Protein AF-A0A8J2B6Z0-F1 (afdb_monomer)

Structure (mmCIF, N/CA/C/O backbone):
data_AF-A0A8J2B6Z0-F1
#
_entry.id   AF-A0A8J2B6Z0-F1
#
loop_
_atom_site.group_PDB
_atom_site.id
_atom_site.type_symbol
_atom_site.label_atom_id
_atom_site.label_alt_id
_atom_site.label_comp_id
_atom_site.label_asym_id
_atom_site.label_entity_id
_atom_site.label_seq_id
_atom_site.pdbx_PDB_ins_code
_atom_site.Cartn_x
_atom_site.Cartn_y
_atom_site.Cartn_z
_atom_site.occupancy
_atom_site.B_iso_or_equiv
_atom_site.auth_seq_id
_atom_site.auth_comp_id
_atom_site.auth_asym_id
_atom_site.auth_atom_id
_atom_site.pdbx_PDB_model_num
ATOM 1 N N . VAL A 1 1 ? -8.835 17.908 -3.306 1.00 60.53 1 VAL A N 1
ATOM 2 C CA . VAL A 1 1 ? -8.209 17.383 -2.071 1.00 60.53 1 VAL A CA 1
ATOM 3 C C . VAL A 1 1 ? -7.799 15.951 -2.351 1.00 60.53 1 VAL A C 1
ATOM 5 O O . VAL A 1 1 ? -8.617 15.237 -2.924 1.00 60.53 1 VAL A O 1
ATOM 8 N N . LYS A 1 2 ? -6.555 15.553 -2.069 1.00 82.19 2 LYS A N 1
ATOM 9 C CA . LYS A 1 2 ? -6.137 14.154 -2.249 1.00 82.19 2 LYS A CA 1
ATOM 10 C C . LYS A 1 2 ? -6.697 13.314 -1.097 1.00 82.19 2 LYS A C 1
ATOM 12 O O . LYS A 1 2 ? -6.873 13.833 0.001 1.00 82.19 2 LYS A O 1
ATOM 17 N N . THR A 1 3 ? -6.973 12.029 -1.311 1.00 84.88 3 THR A N 1
ATOM 18 C CA . THR A 1 3 ? -7.552 11.168 -0.260 1.00 84.88 3 THR A CA 1
ATOM 19 C C . THR A 1 3 ? -6.655 11.071 0.978 1.00 84.88 3 THR A C 1
ATOM 21 O O . THR A 1 3 ? -7.146 11.130 2.102 1.00 84.88 3 THR A O 1
ATOM 24 N N . THR A 1 4 ? -5.334 11.050 0.788 1.00 85.75 4 THR A N 1
ATOM 25 C CA . THR A 1 4 ? -4.348 11.106 1.878 1.00 85.75 4 THR A CA 1
ATOM 26 C C . THR A 1 4 ? -4.502 12.358 2.747 1.00 85.75 4 THR A C 1
ATOM 28 O O . THR A 1 4 ? -4.360 12.271 3.962 1.00 85.75 4 THR A O 1
ATOM 31 N N . ASP A 1 5 ? -4.862 13.510 2.169 1.00 91.12 5 ASP A N 1
ATOM 32 C CA . ASP A 1 5 ? -5.064 14.747 2.937 1.00 91.12 5 ASP A CA 1
ATOM 33 C C . ASP A 1 5 ? -6.274 14.628 3.879 1.00 91.12 5 ASP A C 1
ATOM 35 O O . ASP A 1 5 ? -6.237 15.116 5.011 1.00 91.12 5 ASP A O 1
ATOM 39 N N . LEU A 1 6 ? -7.345 13.958 3.428 1.00 92.12 6 LEU A N 1
ATOM 40 C CA . LEU A 1 6 ? -8.530 13.693 4.250 1.00 92.12 6 LEU A CA 1
ATOM 41 C C . LEU A 1 6 ? -8.209 12.738 5.400 1.00 92.12 6 LEU A C 1
ATOM 43 O O . LEU A 1 6 ? -8.604 12.993 6.535 1.00 92.12 6 LEU A O 1
ATOM 47 N N . LEU A 1 7 ? -7.440 11.684 5.127 1.00 92.12 7 LEU A N 1
ATOM 48 C CA . LEU A 1 7 ? -6.964 10.752 6.148 1.00 92.12 7 LEU A CA 1
ATOM 49 C C . LEU A 1 7 ? -6.094 11.473 7.189 1.00 92.12 7 LEU A C 1
ATOM 51 O O . LEU A 1 7 ? -6.343 11.369 8.387 1.00 92.12 7 LEU A O 1
ATOM 55 N N . ILE A 1 8 ? -5.145 12.311 6.761 1.00 92.50 8 ILE A N 1
ATOM 56 C CA . ILE A 1 8 ? -4.325 13.122 7.677 1.00 92.50 8 ILE A CA 1
ATOM 57 C C . ILE A 1 8 ? -5.198 14.062 8.522 1.00 92.50 8 ILE A C 1
ATOM 59 O O . ILE A 1 8 ? -4.935 14.260 9.711 1.00 92.50 8 ILE A O 1
ATOM 63 N N . ARG A 1 9 ? -6.254 14.646 7.944 1.00 92.06 9 ARG A N 1
ATOM 64 C CA . ARG A 1 9 ? -7.216 15.458 8.699 1.00 92.06 9 ARG A CA 1
ATOM 65 C C . ARG A 1 9 ? -7.954 14.622 9.750 1.00 92.06 9 ARG A C 1
ATOM 67 O O . ARG A 1 9 ? -8.106 15.096 10.874 1.00 92.06 9 ARG A O 1
ATOM 74 N N . LEU A 1 10 ? -8.339 13.387 9.426 1.00 90.75 10 LEU A N 1
ATOM 75 C CA . LEU A 1 10 ? -8.987 12.465 10.363 1.00 90.75 10 LEU A CA 1
ATOM 76 C C . LEU A 1 10 ? -8.067 12.110 11.538 1.00 90.75 10 LEU A C 1
ATOM 78 O O . LEU A 1 10 ? -8.517 12.124 12.686 1.00 90.75 10 LEU A O 1
ATOM 82 N N . HIS A 1 11 ? -6.780 11.871 11.268 1.00 92.31 11 HIS A N 1
ATOM 83 C CA . HIS A 1 11 ? -5.761 11.667 12.302 1.00 92.31 11 HIS A CA 1
ATOM 84 C C . HIS A 1 11 ? -5.655 12.875 13.239 1.00 92.31 11 HIS A C 1
ATOM 86 O O . HIS A 1 11 ? -5.711 12.724 14.458 1.00 92.31 11 HIS A O 1
ATOM 92 N N . LYS A 1 12 ? -5.568 14.092 12.685 1.00 91.62 12 LYS A N 1
ATOM 93 C CA . LYS A 1 12 ? -5.514 15.331 13.481 1.00 91.62 12 LYS A CA 1
ATOM 94 C C . LYS A 1 12 ? -6.739 15.495 14.380 1.00 91.62 12 LYS A C 1
ATOM 96 O O . LYS A 1 12 ? -6.593 15.902 15.522 1.00 91.62 12 LYS A O 1
ATOM 101 N N . MET A 1 13 ? -7.929 15.146 13.892 1.00 89.12 13 MET A N 1
ATOM 102 C CA . MET A 1 13 ? -9.163 15.170 14.690 1.00 89.12 13 MET A CA 1
ATOM 103 C C . MET A 1 13 ? -9.195 14.099 15.791 1.00 89.12 13 MET A C 1
ATOM 105 O O . MET A 1 13 ? -9.925 14.244 16.768 1.00 89.12 13 MET A O 1
ATOM 109 N N . HIS A 1 14 ? -8.468 12.991 15.631 1.00 84.81 14 HIS A N 1
ATOM 110 C CA . HIS A 1 14 ? -8.347 11.958 16.664 1.00 84.81 14 HIS A CA 1
ATOM 111 C C . HIS A 1 14 ? -7.315 12.310 17.730 1.00 84.81 14 HIS A C 1
ATOM 113 O O . HIS A 1 14 ? -7.486 11.920 18.881 1.00 84.81 14 HIS A O 1
ATOM 119 N N . THR A 1 15 ? -6.277 13.059 17.361 1.00 84.81 15 THR A N 1
ATOM 120 C CA . THR A 1 15 ? -5.230 13.500 18.287 1.00 84.81 15 THR A CA 1
ATOM 121 C C . THR A 1 15 ? -5.541 14.839 18.959 1.00 84.81 15 THR A C 1
ATOM 123 O O . THR A 1 15 ? -4.983 15.118 20.018 1.00 84.81 15 THR A O 1
ATOM 126 N N . SER A 1 16 ? -6.457 15.650 18.412 1.00 80.50 16 SER A N 1
ATOM 127 C CA . SER A 1 16 ? -6.968 16.864 19.058 1.00 80.50 16 SER A CA 1
ATOM 128 C C . SER A 1 16 ? -8.297 16.619 19.786 1.00 80.50 16 SER A C 1
ATOM 130 O O . SER A 1 16 ? -9.188 15.928 19.293 1.00 80.50 16 SER A O 1
ATOM 132 N N . ALA A 1 17 ? -8.460 17.215 20.970 1.00 68.06 17 ALA A N 1
ATOM 133 C CA . ALA A 1 17 ? -9.670 17.082 21.792 1.00 68.06 17 ALA A CA 1
ATOM 134 C C . ALA A 1 17 ? -10.865 17.928 21.295 1.00 68.06 17 ALA A C 1
ATOM 136 O O . ALA A 1 17 ? -11.926 17.916 21.912 1.00 68.06 17 ALA A O 1
ATOM 137 N N . GLU A 1 18 ? -10.698 18.683 20.207 1.00 68.19 18 GLU A N 1
ATOM 138 C CA . GLU A 1 18 ? -11.628 19.746 19.795 1.00 68.19 18 GLU A CA 1
ATOM 139 C C . GLU A 1 18 ? -12.648 19.311 18.731 1.00 68.19 18 GLU A C 1
ATOM 141 O O . GLU A 1 18 ? -13.663 19.979 18.544 1.00 68.19 18 GLU A O 1
ATOM 146 N N . ALA A 1 19 ? -12.406 18.206 18.019 1.00 76.81 19 ALA A N 1
ATOM 147 C CA . ALA A 1 19 ? -13.284 17.769 16.936 1.00 76.81 19 ALA A CA 1
ATOM 148 C C . ALA A 1 19 ? -14.482 16.968 17.463 1.00 76.81 19 ALA A C 1
ATOM 150 O O . ALA A 1 19 ? -14.308 15.953 18.147 1.00 76.81 19 ALA A O 1
ATOM 151 N N . SER A 1 20 ? -15.698 17.383 17.093 1.00 82.62 20 SER A N 1
ATOM 152 C CA . SER A 1 20 ? -16.912 16.663 17.476 1.00 82.62 20 SER A CA 1
ATOM 153 C C . SER A 1 20 ? -16.983 15.289 16.794 1.00 82.62 20 SER A C 1
ATOM 155 O O . SER A 1 20 ? -16.442 15.088 15.704 1.00 82.62 20 SER A O 1
ATOM 157 N N . THR A 1 21 ? -17.686 14.331 17.407 1.00 84.69 21 THR A N 1
ATOM 158 C CA . THR A 1 21 ? -17.939 13.008 16.802 1.00 84.69 21 THR A CA 1
ATOM 159 C C . THR A 1 21 ? -18.569 13.133 15.412 1.00 84.69 21 THR A C 1
ATOM 161 O O . THR A 1 21 ? -18.155 12.449 14.482 1.00 84.69 21 THR A O 1
ATOM 164 N N . LYS A 1 22 ? -19.490 14.088 15.244 1.00 86.69 22 LYS A N 1
ATOM 165 C CA . LYS A 1 22 ? -20.182 14.347 13.979 1.00 86.69 22 LYS A CA 1
ATOM 166 C C . LYS A 1 22 ? -19.236 14.806 12.863 1.00 86.69 22 LYS A C 1
ATOM 168 O O . LYS A 1 22 ? -19.409 14.416 11.709 1.00 86.69 22 LYS A O 1
ATOM 173 N N . ASP A 1 23 ? -18.219 15.606 13.189 1.00 88.81 23 ASP A N 1
ATOM 174 C CA . ASP A 1 23 ? -17.226 16.053 12.202 1.00 88.81 23 ASP A CA 1
ATOM 175 C C . ASP A 1 23 ? -16.369 14.883 11.707 1.00 88.81 23 ASP A C 1
ATOM 177 O O . ASP A 1 23 ? -1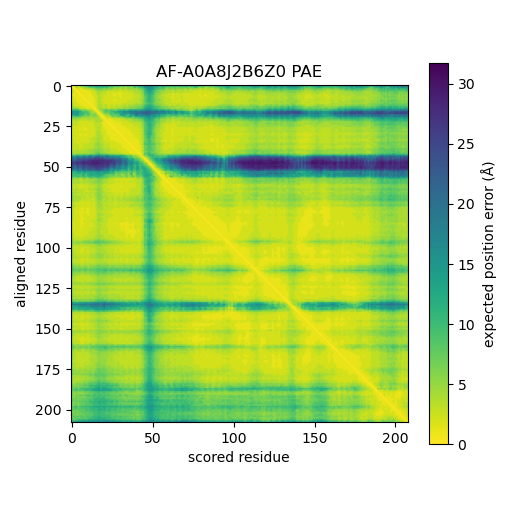6.045 14.801 10.521 1.00 88.81 23 ASP A O 1
ATOM 181 N N . LYS A 1 24 ? -16.037 13.949 12.608 1.00 87.62 24 LYS A N 1
ATOM 182 C CA . LYS A 1 24 ? -15.288 12.729 12.276 1.00 87.62 24 LYS A CA 1
ATOM 183 C C . LYS A 1 24 ? -16.104 11.818 11.365 1.00 87.62 24 LYS A C 1
ATOM 185 O O . LYS A 1 24 ? -15.587 11.383 10.342 1.00 87.62 24 LYS A O 1
ATOM 190 N N . GLU A 1 25 ? -17.373 11.587 11.696 1.00 89.25 25 GLU A N 1
ATOM 191 C CA . GLU A 1 25 ? -18.299 10.798 10.872 1.00 89.25 25 GLU A CA 1
ATOM 192 C C . GLU A 1 25 ? -18.457 11.398 9.470 1.00 89.25 25 GLU A C 1
ATOM 194 O O . GLU A 1 25 ? -18.326 10.686 8.477 1.00 89.25 25 GLU A O 1
ATOM 199 N N . THR A 1 26 ? -18.631 12.720 9.381 1.00 91.38 26 THR A N 1
ATOM 200 C CA . THR A 1 26 ? -18.739 13.436 8.098 1.00 91.38 26 THR A CA 1
ATOM 201 C C . THR A 1 26 ? -17.478 13.253 7.247 1.00 91.38 26 THR A C 1
ATOM 203 O O . THR A 1 26 ? -17.554 13.051 6.036 1.00 91.38 26 THR A O 1
ATOM 206 N N . LEU A 1 27 ? -16.297 13.300 7.869 1.00 91.50 27 LEU A N 1
ATOM 207 C CA . LEU A 1 27 ? -15.031 13.114 7.164 1.00 91.50 27 LEU A CA 1
ATOM 208 C C . LEU A 1 27 ? -14.828 11.664 6.702 1.00 91.50 27 LEU A C 1
ATOM 210 O O . LEU A 1 27 ? -14.340 11.441 5.596 1.00 91.50 27 LEU A O 1
ATOM 214 N N . VAL A 1 28 ? -15.221 10.684 7.519 1.00 91.94 28 VAL A N 1
ATOM 215 C CA . VAL A 1 28 ? -15.221 9.262 7.140 1.00 91.94 28 VAL A CA 1
ATOM 216 C C . VAL A 1 28 ? -16.156 9.023 5.952 1.00 91.94 28 VAL A C 1
ATOM 218 O O . VAL A 1 28 ? -15.787 8.313 5.018 1.00 91.94 28 VAL A O 1
ATOM 221 N N . GLU A 1 29 ? -17.328 9.659 5.938 1.00 90.81 29 GLU A N 1
ATOM 222 C CA . GLU A 1 29 ? -18.248 9.613 4.800 1.00 90.81 29 GLU A CA 1
ATOM 223 C C . GLU A 1 29 ? -17.643 10.218 3.534 1.00 90.81 29 GLU A C 1
ATOM 225 O O . GLU A 1 29 ? -17.741 9.606 2.470 1.00 90.81 29 GLU A O 1
ATOM 230 N N . GLU A 1 30 ? -16.964 11.365 3.633 1.00 92.44 30 GLU A N 1
ATOM 231 C CA . GLU A 1 30 ? -16.267 11.966 2.490 1.00 92.44 30 GLU A CA 1
ATOM 232 C C . GLU A 1 30 ? -15.179 11.031 1.934 1.00 92.44 30 GLU A C 1
ATOM 234 O O . GLU A 1 30 ? -15.053 10.880 0.717 1.00 92.44 30 GLU A O 1
ATOM 239 N N . ILE A 1 31 ? -14.408 10.374 2.808 1.00 93.00 31 ILE A N 1
ATOM 240 C CA . ILE A 1 31 ? -13.390 9.392 2.405 1.00 93.00 31 ILE A CA 1
ATOM 241 C C . ILE A 1 31 ? -14.050 8.211 1.684 1.00 93.00 31 ILE A C 1
ATOM 243 O O . ILE A 1 31 ? -13.609 7.845 0.593 1.00 93.00 31 ILE A O 1
ATOM 247 N N . GLY A 1 32 ? -15.122 7.654 2.257 1.00 92.00 32 GLY A N 1
ATOM 248 C CA . GLY A 1 32 ? -15.881 6.555 1.662 1.00 92.00 32 GLY A CA 1
ATOM 249 C C . GLY A 1 32 ? -16.388 6.896 0.263 1.00 92.00 32 GLY A C 1
ATOM 250 O O . GLY A 1 32 ? -16.123 6.158 -0.682 1.00 92.00 32 GLY A O 1
ATOM 251 N N . LEU A 1 33 ? -17.018 8.064 0.101 1.00 90.06 33 LEU A N 1
ATOM 252 C CA . LEU A 1 33 ? -17.535 8.532 -1.188 1.00 90.06 33 LEU A CA 1
ATOM 253 C C . LEU A 1 33 ? -16.449 8.661 -2.265 1.00 90.06 33 LEU A C 1
ATOM 255 O O . LEU A 1 33 ? -16.720 8.394 -3.436 1.00 90.06 33 LEU A O 1
ATOM 259 N N . ARG A 1 34 ? -15.214 9.037 -1.902 1.00 91.44 34 ARG A N 1
ATOM 260 C CA . ARG A 1 34 ? -14.111 9.096 -2.875 1.00 91.44 34 ARG A CA 1
ATOM 261 C C . ARG A 1 34 ? -13.745 7.723 -3.420 1.00 91.44 34 ARG A C 1
ATOM 263 O O . ARG A 1 34 ? -13.573 7.597 -4.629 1.00 91.44 34 ARG A O 1
ATOM 270 N N . PHE A 1 35 ? -13.625 6.716 -2.559 1.00 92.50 35 PHE A N 1
ATOM 271 C CA . PHE A 1 35 ? -13.291 5.360 -2.995 1.00 92.50 35 PHE A CA 1
ATOM 272 C C . PHE A 1 35 ? -14.456 4.695 -3.741 1.00 92.50 35 PHE A C 1
ATOM 274 O O . PHE A 1 35 ? -14.219 4.041 -4.755 1.00 92.50 35 PHE A O 1
ATOM 281 N N . SER A 1 36 ? -15.706 4.939 -3.332 1.00 90.38 36 SER A N 1
ATOM 282 C CA 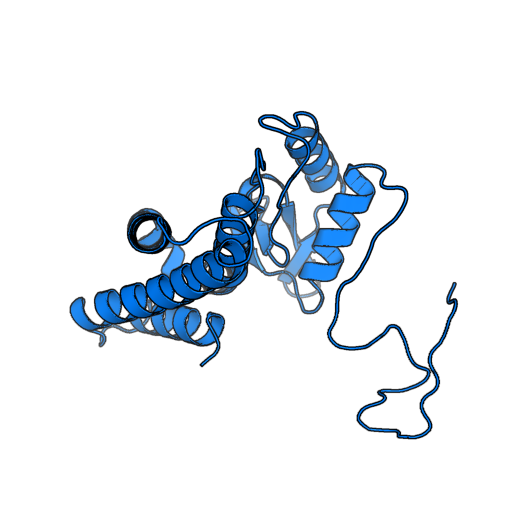. SER A 1 36 ? -16.894 4.523 -4.095 1.00 90.38 36 SER A CA 1
ATOM 283 C C . SER A 1 36 ? -16.875 5.108 -5.517 1.00 90.38 36 SER A C 1
ATOM 285 O O . SER A 1 36 ? -17.031 4.390 -6.503 1.00 90.38 36 SER A O 1
ATOM 287 N N . GLY A 1 37 ? -16.547 6.400 -5.651 1.00 88.81 37 GLY A N 1
ATOM 288 C CA . GLY A 1 37 ? -16.358 7.060 -6.948 1.00 88.81 37 GLY A CA 1
ATOM 289 C C . GLY A 1 37 ? -15.266 6.428 -7.829 1.00 88.81 37 GLY A C 1
ATOM 290 O O . GLY A 1 37 ? -15.389 6.404 -9.055 1.00 88.81 37 GLY A O 1
ATOM 291 N N . MET A 1 38 ? -14.201 5.888 -7.227 1.00 90.12 38 MET A N 1
ATOM 292 C CA . MET A 1 38 ? -13.158 5.162 -7.963 1.00 90.12 38 MET A CA 1
ATOM 293 C C . MET A 1 38 ? -13.667 3.809 -8.466 1.00 90.12 38 MET A C 1
ATOM 295 O O . MET A 1 38 ? -13.487 3.500 -9.642 1.00 90.12 38 MET A O 1
ATOM 299 N N . LEU A 1 39 ? -14.340 3.029 -7.613 1.00 90.19 39 LEU A N 1
ATOM 300 C CA . LEU A 1 39 ? -14.880 1.723 -8.001 1.00 90.19 39 LEU A CA 1
ATOM 301 C C . LEU A 1 39 ? -15.933 1.853 -9.106 1.00 90.19 39 LEU A C 1
ATOM 303 O O . LEU A 1 39 ? -15.889 1.119 -10.094 1.00 90.19 39 LEU A O 1
ATOM 307 N N . SER A 1 40 ? -16.850 2.814 -8.977 1.00 87.56 40 SER A N 1
ATOM 308 C CA . SER A 1 40 ? -17.837 3.102 -10.022 1.00 87.56 40 SER A CA 1
ATOM 309 C C . SER A 1 40 ? -17.162 3.488 -11.339 1.00 87.56 40 SER A C 1
ATOM 311 O O . SER A 1 40 ? -17.543 2.970 -12.385 1.00 87.56 40 SER A O 1
ATOM 313 N N . SER A 1 41 ? -16.106 4.306 -11.312 1.00 87.56 41 SER A N 1
ATOM 314 C CA . SER A 1 41 ? -15.350 4.665 -12.523 1.00 87.56 41 SER A CA 1
ATOM 315 C C . SER A 1 41 ? -14.663 3.461 -13.182 1.00 87.56 41 SER A C 1
ATOM 317 O O . SER A 1 41 ? -14.684 3.348 -14.405 1.00 87.56 41 SER A O 1
ATOM 319 N N . LEU A 1 42 ? -14.088 2.549 -12.391 1.00 88.12 42 LEU A N 1
ATOM 320 C CA . LEU A 1 42 ? -13.417 1.341 -12.892 1.00 88.12 42 LEU A CA 1
ATOM 321 C C . LEU A 1 42 ? -14.398 0.323 -13.487 1.00 88.12 42 LEU A C 1
ATOM 323 O O . LEU A 1 42 ? -14.082 -0.336 -14.472 1.00 88.12 42 LEU A O 1
ATOM 327 N N . THR A 1 43 ? -15.594 0.210 -12.908 1.00 84.00 43 THR A N 1
ATOM 328 C CA . THR A 1 43 ? -16.602 -0.784 -13.314 1.00 84.00 43 THR A CA 1
ATOM 329 C C . THR A 1 43 ? -17.542 -0.281 -14.409 1.00 84.00 43 THR A C 1
ATOM 331 O O . THR A 1 43 ? -18.073 -1.082 -15.166 1.00 84.00 43 THR A O 1
ATOM 334 N N . SER A 1 44 ? -17.699 1.036 -14.583 1.00 75.19 44 SER A N 1
ATOM 335 C CA . SER A 1 44 ? -18.594 1.613 -15.605 1.00 75.19 44 SER A CA 1
ATOM 336 C C . SER A 1 44 ? -18.180 1.314 -17.056 1.00 75.19 44 SER A C 1
ATOM 338 O O . SER A 1 44 ? -18.998 1.465 -17.961 1.00 75.19 44 SER A O 1
ATOM 340 N N . GLY A 1 45 ? -16.928 0.909 -17.299 1.00 63.41 45 GLY A N 1
ATOM 341 C CA . GLY A 1 45 ? -16.443 0.482 -18.619 1.00 63.41 45 GLY A CA 1
ATOM 342 C C . GLY A 1 45 ? -16.641 -1.009 -18.923 1.00 63.41 45 GLY A C 1
ATOM 343 O O . GLY A 1 45 ? -16.484 -1.408 -20.074 1.00 63.41 45 GLY A O 1
ATOM 344 N N . ALA A 1 46 ? -16.985 -1.819 -17.917 1.00 55.97 46 ALA A N 1
ATOM 345 C CA . ALA A 1 46 ? -17.164 -3.262 -18.017 1.00 55.97 46 ALA A CA 1
ATOM 346 C C . ALA A 1 46 ? -18.659 -3.596 -17.864 1.00 55.97 46 ALA A C 1
ATOM 348 O O . ALA A 1 46 ? -19.163 -3.702 -16.756 1.00 55.97 46 ALA A O 1
ATOM 349 N N . ASP A 1 47 ? -19.364 -3.698 -18.992 1.00 45.94 47 ASP A N 1
ATOM 350 C CA . ASP A 1 47 ? -20.733 -4.211 -19.148 1.00 45.94 47 ASP A CA 1
ATOM 351 C C . ASP A 1 47 ? -21.839 -3.693 -18.195 1.00 45.94 47 ASP A C 1
ATOM 353 O O . ASP A 1 47 ? -22.053 -4.182 -17.091 1.00 45.94 47 ASP A O 1
ATOM 357 N N . GLY A 1 48 ? -22.696 -2.817 -18.735 1.00 42.38 48 GLY A N 1
ATOM 358 C CA . GLY A 1 48 ? -24.112 -2.743 -18.352 1.00 42.38 48 GLY A CA 1
ATOM 359 C C . GLY A 1 48 ? -24.456 -1.857 -17.150 1.00 42.38 48 GLY A C 1
ATOM 360 O O . GLY A 1 48 ? -24.261 -2.199 -15.989 1.00 42.38 48 GLY A O 1
ATOM 361 N N . ALA A 1 49 ? -25.107 -0.732 -17.447 1.00 42.72 49 ALA A N 1
ATOM 362 C CA . ALA A 1 49 ? -25.797 0.121 -16.488 1.00 42.72 49 ALA A CA 1
ATOM 363 C C . ALA A 1 49 ? -26.759 -0.690 -15.589 1.00 42.72 49 ALA A C 1
ATOM 365 O O . ALA A 1 49 ? -27.848 -1.065 -16.020 1.00 42.72 49 ALA A O 1
ATOM 366 N N . GLY A 1 50 ? -26.365 -0.953 -14.337 1.00 45.06 50 GLY A N 1
ATOM 367 C CA . GLY A 1 50 ? -27.239 -1.653 -13.389 1.00 45.06 50 GLY A CA 1
ATOM 368 C C . GLY A 1 50 ? -26.784 -1.790 -11.930 1.00 45.06 50 GLY A C 1
ATOM 369 O O . GLY A 1 50 ? -27.638 -2.066 -11.095 1.00 45.06 50 GLY A O 1
ATOM 370 N N . SER A 1 51 ? -25.506 -1.577 -11.573 1.00 51.34 51 SER A N 1
ATOM 371 C CA . SER A 1 51 ? -24.998 -1.948 -10.228 1.00 51.34 51 SER A CA 1
ATOM 372 C C . SER A 1 51 ? -24.261 -0.848 -9.438 1.00 51.34 51 SER A C 1
ATOM 374 O O . SER A 1 51 ? -23.611 -1.154 -8.436 1.00 51.34 51 SER A O 1
ATOM 376 N N . SER A 1 52 ? -24.339 0.430 -9.828 1.00 56.12 52 SER A N 1
ATOM 377 C CA . SER A 1 52 ? -23.550 1.487 -9.162 1.00 56.12 52 SER A CA 1
ATOM 378 C C . SER A 1 52 ? -23.912 1.682 -7.682 1.00 56.12 52 SER A C 1
ATOM 380 O O . SER A 1 52 ? -23.025 1.801 -6.843 1.00 56.12 52 SER A O 1
ATOM 382 N N . SER A 1 53 ? -25.198 1.617 -7.321 1.00 61.31 53 SER A N 1
ATOM 383 C CA . SER A 1 53 ? -25.644 1.904 -5.948 1.00 61.31 53 SER A CA 1
ATOM 384 C C . SER A 1 53 ? -25.207 0.861 -4.914 1.00 61.31 53 SER A C 1
ATOM 386 O O . SER A 1 53 ? -24.953 1.212 -3.761 1.00 61.31 53 SER A O 1
ATOM 388 N N . HIS A 1 54 ? -25.104 -0.414 -5.303 1.00 65.69 54 HIS A N 1
ATOM 389 C CA . HIS A 1 54 ? -24.714 -1.482 -4.384 1.00 65.69 54 HIS A CA 1
ATOM 390 C C . HIS A 1 54 ? -23.207 -1.452 -4.106 1.00 65.69 54 HIS A C 1
ATOM 392 O O . HIS A 1 54 ? -22.795 -1.472 -2.945 1.00 65.69 54 HIS A O 1
ATOM 398 N N . SER A 1 55 ? -22.387 -1.304 -5.149 1.00 67.31 55 SER A N 1
ATOM 399 C CA . SER A 1 55 ? -20.927 -1.225 -5.028 1.00 67.31 55 SER A CA 1
ATOM 400 C C . SER A 1 55 ? -20.477 0.020 -4.259 1.00 67.31 55 SER A C 1
ATOM 402 O O . SER A 1 55 ? -19.598 -0.064 -3.400 1.00 67.31 55 SER A O 1
ATOM 404 N N . ASP A 1 56 ? -21.142 1.157 -4.488 1.00 71.81 56 ASP A N 1
ATOM 405 C CA . ASP A 1 56 ? -20.872 2.391 -3.749 1.00 71.81 56 ASP A CA 1
ATOM 406 C C . ASP A 1 56 ? -21.147 2.230 -2.249 1.00 71.81 56 ASP A C 1
ATOM 408 O O . ASP A 1 56 ? -20.375 2.725 -1.420 1.00 71.81 56 ASP A O 1
ATOM 412 N N . SER A 1 57 ? -22.217 1.506 -1.898 1.00 80.06 57 SER A N 1
ATOM 413 C CA . SER A 1 57 ? -22.565 1.216 -0.505 1.00 80.06 57 SER A CA 1
ATOM 414 C C . SER A 1 57 ? -21.548 0.292 0.170 1.00 80.06 57 SER A C 1
ATOM 416 O O . SER A 1 57 ? -21.217 0.502 1.336 1.00 80.06 57 SER A O 1
ATOM 418 N N . LEU A 1 58 ? -20.992 -0.670 -0.574 1.00 84.06 58 LEU A N 1
ATOM 419 C CA . LEU A 1 58 ? -20.044 -1.653 -0.057 1.00 84.06 58 LEU A CA 1
ATOM 420 C C . LEU A 1 58 ? -18.699 -1.014 0.304 1.00 84.06 58 LEU A C 1
ATOM 422 O O . LEU A 1 58 ? -18.191 -1.239 1.401 1.00 84.06 58 LEU A O 1
ATOM 426 N N . VAL A 1 59 ? -18.155 -0.161 -0.568 1.00 88.19 59 VAL A N 1
ATOM 427 C CA . VAL A 1 59 ? -16.889 0.544 -0.301 1.00 88.19 59 VAL A CA 1
ATOM 428 C C . VAL A 1 59 ? -17.034 1.525 0.861 1.00 88.19 59 VAL A C 1
ATOM 430 O O . VAL A 1 59 ? -16.176 1.577 1.743 1.00 88.19 59 VAL A O 1
ATOM 433 N N . ASN A 1 60 ? -18.138 2.274 0.913 1.00 87.81 60 ASN A N 1
ATOM 434 C CA . ASN A 1 60 ? -18.394 3.195 2.020 1.00 87.81 60 ASN A CA 1
ATOM 435 C C . ASN A 1 60 ? -18.533 2.434 3.350 1.00 87.81 60 ASN A C 1
ATOM 437 O O . ASN A 1 60 ? -17.939 2.826 4.356 1.00 87.81 60 ASN A O 1
ATOM 441 N N . GLN A 1 61 ? -19.245 1.303 3.344 1.00 89.12 61 GLN A N 1
ATOM 442 C CA . GLN A 1 61 ? -19.363 0.441 4.516 1.00 89.12 61 GLN A CA 1
ATOM 443 C C . GLN A 1 61 ? -18.003 -0.120 4.948 1.00 89.12 61 GLN A C 1
ATOM 445 O O . GLN A 1 61 ? -17.707 -0.074 6.138 1.00 89.12 61 GLN A O 1
ATOM 450 N N . LEU A 1 62 ? -17.165 -0.585 4.015 1.00 91.12 62 LEU A N 1
ATOM 451 C CA . LEU A 1 62 ? -15.811 -1.065 4.310 1.00 91.12 62 LEU A CA 1
ATOM 452 C C . LEU A 1 62 ? -14.977 0.017 5.006 1.00 91.12 62 LEU A C 1
ATOM 454 O O . LEU A 1 62 ? -14.376 -0.242 6.047 1.00 91.12 62 LEU A O 1
ATOM 458 N N . VAL A 1 63 ? -14.969 1.236 4.458 1.00 92.69 63 VAL A N 1
ATOM 459 C CA . VAL A 1 63 ? -14.236 2.369 5.039 1.00 92.69 63 VAL A CA 1
ATOM 460 C C . VAL A 1 63 ? -14.735 2.669 6.452 1.00 92.69 63 VAL A C 1
ATOM 462 O O . VAL A 1 63 ? -13.928 2.772 7.375 1.00 92.69 63 VAL A O 1
ATOM 465 N N . LYS A 1 64 ? -16.056 2.765 6.644 1.00 91.31 64 LYS A N 1
ATOM 466 C CA . LYS A 1 64 ? -16.665 3.013 7.960 1.00 91.31 64 LYS A CA 1
ATOM 467 C C . LYS A 1 64 ? -16.321 1.916 8.965 1.00 91.31 64 LYS A C 1
ATOM 469 O O . LYS A 1 64 ? -15.875 2.222 10.065 1.00 91.31 64 LYS A O 1
ATOM 474 N N . GLN A 1 65 ? -16.517 0.655 8.586 1.00 92.44 65 GLN A N 1
ATOM 475 C CA . GLN A 1 65 ? -16.281 -0.494 9.458 1.00 92.44 65 GLN A CA 1
ATOM 476 C C . GLN A 1 65 ? -14.823 -0.570 9.887 1.00 92.44 65 GLN A C 1
ATOM 478 O O . GLN A 1 65 ? -14.565 -0.684 11.080 1.00 92.44 65 GLN A O 1
ATOM 483 N N . LEU A 1 66 ? -13.888 -0.445 8.942 1.00 91.75 66 LEU A N 1
ATOM 484 C CA . LEU A 1 66 ? -12.465 -0.549 9.242 1.00 91.75 66 LEU A CA 1
ATOM 485 C C . LEU A 1 66 ? -11.982 0.601 10.129 1.00 91.75 66 LEU A C 1
ATOM 487 O O . LEU A 1 66 ? -11.248 0.372 11.086 1.00 91.75 66 LEU A O 1
ATOM 491 N N . LEU A 1 67 ? -12.397 1.840 9.843 1.00 88.81 67 LEU A N 1
ATOM 492 C CA . LEU A 1 67 ? -11.974 2.994 10.641 1.00 88.81 67 LEU A CA 1
ATOM 493 C C . LEU A 1 67 ? -12.592 2.998 12.047 1.00 88.81 67 LEU A C 1
ATOM 495 O O . LEU A 1 67 ? -11.959 3.510 12.968 1.00 88.81 67 LEU A O 1
ATOM 499 N N . GLU A 1 68 ? -13.777 2.410 12.233 1.00 89.31 68 GLU A N 1
ATOM 500 C CA . GLU A 1 68 ? -14.363 2.239 13.567 1.00 89.31 68 GLU A CA 1
ATOM 501 C C . GLU A 1 68 ? -13.732 1.061 14.323 1.00 89.31 68 GLU A C 1
ATOM 503 O O . GLU A 1 68 ? -13.404 1.202 15.500 1.00 89.31 68 GLU A O 1
ATOM 508 N N . SER A 1 69 ? -13.502 -0.086 13.669 1.00 91.69 69 SER A N 1
ATOM 509 C CA . SER A 1 69 ? -12.889 -1.253 14.321 1.00 91.69 69 SER A CA 1
ATOM 510 C C . SER A 1 69 ? -11.433 -1.010 14.716 1.00 91.69 69 SER A C 1
ATOM 512 O O . SER A 1 69 ? -10.962 -1.577 15.694 1.00 91.69 69 SER A O 1
ATOM 514 N N . GLU A 1 70 ? -10.729 -0.150 13.977 1.00 91.50 70 GLU A N 1
ATOM 515 C CA . GLU A 1 70 ? -9.310 0.167 14.176 1.00 91.50 70 GLU A CA 1
ATOM 516 C C . GLU A 1 70 ? -9.100 1.576 14.750 1.00 91.50 70 GLU A C 1
ATOM 518 O O . GLU A 1 70 ? -8.069 2.220 14.537 1.00 91.50 70 GLU A O 1
ATOM 523 N N . LYS A 1 71 ? -10.086 2.085 15.493 1.00 88.31 71 LYS A N 1
ATOM 524 C CA . LYS A 1 71 ? -10.094 3.455 16.021 1.00 88.31 71 LYS A CA 1
ATOM 525 C C . LYS A 1 71 ? -8.871 3.795 16.870 1.00 88.31 71 LYS A C 1
ATOM 527 O O . LYS A 1 71 ? -8.387 4.925 16.833 1.00 88.31 71 LYS A O 1
ATOM 532 N N . GLU A 1 72 ? -8.347 2.827 17.615 1.00 90.31 72 GLU A N 1
ATOM 533 C CA . GLU A 1 72 ? -7.124 3.002 18.406 1.00 90.31 72 GLU A CA 1
ATOM 534 C C . GLU A 1 72 ? -5.896 3.214 17.509 1.00 90.31 72 GLU A C 1
ATOM 536 O O . GLU A 1 72 ? -5.072 4.093 17.779 1.00 90.31 72 GLU A O 1
ATOM 541 N N . LYS A 1 73 ? -5.818 2.497 16.377 1.00 93.12 73 LYS A N 1
ATOM 542 C CA . LYS A 1 73 ? -4.739 2.653 15.393 1.00 93.12 73 LYS A CA 1
ATOM 543 C C . LYS A 1 73 ? -4.771 4.016 14.696 1.00 93.12 73 LYS A C 1
ATOM 545 O O . LYS A 1 73 ? -3.745 4.434 14.168 1.00 93.12 73 LYS A O 1
ATOM 550 N N . LEU A 1 74 ? -5.876 4.770 14.750 1.00 91.19 74 LEU A N 1
ATOM 551 C CA . LEU A 1 74 ? -5.949 6.133 14.193 1.00 91.19 74 LEU A CA 1
ATOM 552 C C . LEU A 1 74 ? -5.012 7.134 14.888 1.00 91.19 74 LEU A C 1
ATOM 554 O O . LEU A 1 74 ? -4.731 8.198 14.331 1.00 91.19 74 LEU A O 1
ATOM 558 N N . GLN A 1 75 ? -4.492 6.803 16.074 1.00 91.12 75 GLN A N 1
ATOM 559 C CA . GLN A 1 75 ? -3.429 7.575 16.726 1.00 91.12 75 GLN A CA 1
ATOM 560 C C . GLN A 1 75 ? -2.055 7.368 16.069 1.00 91.12 75 GLN A C 1
ATOM 562 O O . GLN A 1 75 ? -1.170 8.205 16.228 1.00 91.12 75 GLN A O 1
ATOM 567 N N . ASN A 1 76 ? -1.866 6.285 15.313 1.00 94.94 76 ASN A N 1
ATOM 568 C CA . ASN A 1 76 ? -0.650 6.037 14.552 1.00 94.94 76 ASN A CA 1
ATOM 569 C C . ASN A 1 76 ? -0.742 6.733 13.186 1.00 94.94 76 ASN A C 1
ATOM 571 O O . ASN A 1 76 ? -1.564 6.381 12.339 1.00 94.94 76 ASN A O 1
ATOM 575 N N . TYR A 1 77 ? 0.130 7.715 12.957 1.00 94.75 77 TYR A N 1
ATOM 576 C CA . TYR A 1 77 ? 0.182 8.445 11.692 1.00 94.75 77 TYR A CA 1
ATOM 577 C C . TYR A 1 77 ? 0.444 7.521 10.493 1.00 94.75 77 TYR A C 1
ATOM 579 O O . TYR A 1 77 ? -0.237 7.653 9.476 1.00 94.75 77 TYR A O 1
ATOM 587 N N . ASP A 1 78 ? 1.365 6.559 10.628 1.00 96.12 78 ASP A N 1
ATOM 588 C CA . ASP A 1 78 ? 1.735 5.620 9.562 1.00 96.12 78 ASP A CA 1
ATOM 589 C C . ASP A 1 78 ? 0.550 4.731 9.169 1.00 96.12 78 ASP A C 1
ATOM 591 O O . ASP A 1 78 ? 0.288 4.532 7.981 1.00 96.12 78 ASP A O 1
ATOM 595 N N . PHE A 1 79 ? -0.228 4.272 10.156 1.00 96.56 79 PHE A N 1
ATOM 596 C CA . PHE A 1 79 ? -1.487 3.573 9.901 1.00 96.56 79 PHE A CA 1
ATOM 597 C C . PHE A 1 79 ? -2.422 4.444 9.062 1.00 96.56 79 PHE A C 1
ATOM 599 O O . PHE A 1 79 ? -2.886 4.017 8.008 1.00 96.56 79 PHE A O 1
ATOM 606 N N . VAL A 1 80 ? -2.651 5.693 9.464 1.00 94.62 80 VAL A N 1
ATOM 607 C CA . VAL A 1 80 ? -3.616 6.556 8.778 1.00 94.62 80 VAL A CA 1
ATOM 608 C C . VAL A 1 80 ? -3.199 6.876 7.342 1.00 94.62 80 VAL A C 1
ATOM 610 O O . VAL A 1 80 ? -4.034 6.791 6.441 1.00 94.62 80 VAL A O 1
ATOM 613 N N . VAL A 1 81 ? -1.926 7.193 7.086 1.00 94.19 81 VAL A N 1
ATOM 614 C CA . VAL A 1 81 ? -1.472 7.452 5.708 1.00 94.19 81 VAL A CA 1
ATOM 615 C C . VAL A 1 81 ? -1.471 6.188 4.848 1.00 94.19 81 VAL A C 1
ATOM 617 O O . VAL A 1 81 ? -1.772 6.279 3.659 1.00 94.19 81 VA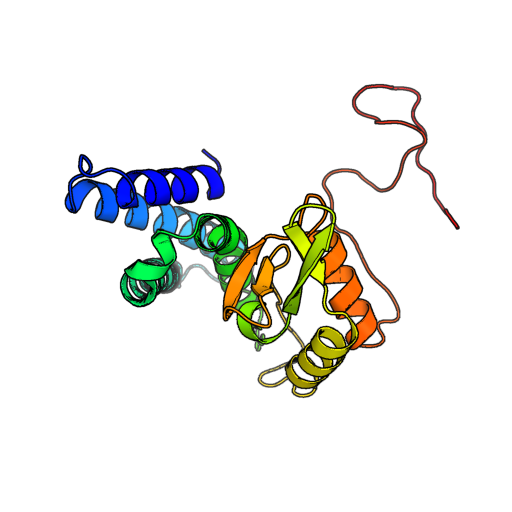L A O 1
ATOM 620 N N . SER A 1 82 ? -1.224 5.012 5.438 1.00 95.75 82 SER A N 1
ATOM 621 C CA . SER A 1 82 ? -1.285 3.731 4.721 1.00 95.75 82 SER A CA 1
ATOM 622 C C . SER A 1 82 ? -2.685 3.394 4.210 1.00 95.75 82 SER A C 1
ATOM 624 O O . SER A 1 82 ? -2.830 2.743 3.176 1.00 95.75 82 SER A O 1
ATOM 626 N N . ARG A 1 83 ? -3.738 3.862 4.902 1.00 95.81 83 ARG A N 1
ATOM 627 C CA . ARG A 1 83 ? -5.123 3.548 4.527 1.00 95.81 83 ARG A CA 1
ATOM 628 C C . ARG A 1 83 ? -5.507 4.084 3.150 1.00 95.81 83 ARG A C 1
ATOM 630 O O . ARG A 1 83 ? -6.417 3.544 2.533 1.00 95.81 83 ARG A O 1
ATOM 637 N N . GLY A 1 84 ? -4.790 5.086 2.637 1.00 94.88 84 GLY A N 1
ATOM 638 C CA . GLY A 1 84 ? -4.954 5.543 1.259 1.00 94.88 84 GLY A CA 1
ATOM 639 C C . GLY A 1 84 ? -4.690 4.424 0.248 1.00 94.88 84 GLY A C 1
ATOM 640 O O . GLY A 1 84 ? -5.545 4.145 -0.588 1.00 94.88 84 GLY A O 1
ATOM 641 N N . GLU A 1 85 ? -3.541 3.758 0.380 1.00 95.88 85 GLU A N 1
ATOM 642 C CA . GLU A 1 85 ? -3.127 2.634 -0.471 1.00 95.88 85 GLU A CA 1
ATOM 643 C C . GLU A 1 85 ? -3.955 1.380 -0.184 1.00 95.88 85 GLU A C 1
ATOM 645 O O . GLU A 1 85 ? -4.392 0.705 -1.111 1.00 95.88 85 GLU A O 1
ATOM 650 N N . TYR A 1 86 ? -4.239 1.097 1.092 1.00 97.12 86 TYR A N 1
ATOM 651 C CA . TYR A 1 86 ? -5.075 -0.041 1.483 1.00 97.12 86 TYR A CA 1
ATOM 652 C C . TYR A 1 86 ? -6.445 -0.003 0.791 1.00 97.12 86 TYR A C 1
ATOM 654 O O . TYR A 1 86 ? -6.836 -0.958 0.122 1.00 97.12 86 TYR A O 1
ATOM 662 N N . PHE A 1 87 ? -7.171 1.115 0.914 1.00 96.44 87 PHE A N 1
ATOM 663 C CA . PHE A 1 87 ? -8.498 1.249 0.317 1.00 96.44 87 PHE A CA 1
ATOM 664 C C . PHE A 1 87 ? -8.440 1.335 -1.213 1.00 96.44 87 PHE A C 1
ATOM 666 O O . PHE A 1 87 ? -9.325 0.798 -1.874 1.00 96.44 87 PHE A O 1
ATOM 673 N N . ALA A 1 88 ? -7.398 1.942 -1.792 1.00 95.38 88 ALA A N 1
ATOM 674 C CA . ALA A 1 88 ? -7.193 1.915 -3.240 1.00 95.38 88 ALA A CA 1
ATOM 675 C C . ALA A 1 88 ? -6.991 0.479 -3.752 1.00 95.38 88 ALA A C 1
ATOM 677 O O . ALA A 1 88 ? -7.627 0.078 -4.724 1.00 95.38 88 ALA A O 1
ATOM 678 N N . GLY A 1 89 ? -6.178 -0.324 -3.060 1.00 96.19 89 GLY A N 1
ATOM 679 C CA . GLY A 1 89 ? -5.985 -1.735 -3.385 1.00 96.19 89 GLY A CA 1
ATOM 680 C C . GLY A 1 89 ? -7.257 -2.565 -3.216 1.00 96.19 89 GLY A C 1
ATOM 681 O O . GLY A 1 89 ? -7.534 -3.410 -4.059 1.00 96.19 89 GLY A O 1
ATOM 682 N N . GLN A 1 90 ? -8.071 -2.294 -2.191 1.00 96.00 90 GLN A N 1
ATOM 683 C CA . GLN A 1 90 ? -9.390 -2.923 -2.030 1.00 96.00 90 GLN A CA 1
ATOM 684 C C . GLN A 1 90 ? -10.332 -2.579 -3.192 1.00 96.00 90 GLN A C 1
ATOM 686 O O . GLN A 1 90 ? -11.013 -3.445 -3.726 1.00 96.00 90 GLN A O 1
ATOM 691 N N . VAL A 1 91 ? -10.351 -1.321 -3.635 1.00 94.94 91 VAL A N 1
ATOM 692 C CA . VAL A 1 91 ? -11.146 -0.917 -4.803 1.00 94.94 91 VAL A CA 1
ATOM 693 C C . VAL A 1 91 ? -10.673 -1.632 -6.073 1.00 94.94 91 VAL A C 1
ATOM 695 O O . VAL A 1 91 ? -11.501 -2.115 -6.842 1.00 94.94 91 VAL A O 1
ATOM 698 N N . ILE A 1 92 ? -9.358 -1.742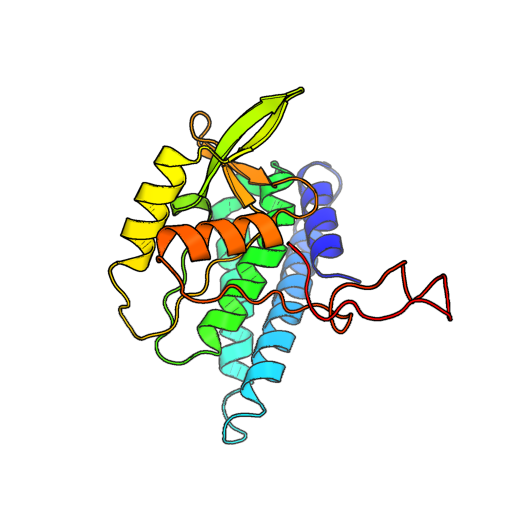 -6.289 1.00 94.94 92 ILE A N 1
ATOM 699 C CA . ILE A 1 92 ? -8.801 -2.461 -7.445 1.00 94.94 92 ILE A CA 1
ATOM 700 C C . ILE A 1 92 ? -9.131 -3.955 -7.366 1.00 94.94 92 ILE A C 1
ATOM 702 O O . ILE A 1 92 ? -9.543 -4.531 -8.370 1.00 94.94 92 ILE A O 1
ATOM 706 N N . SER A 1 93 ? -8.998 -4.585 -6.195 1.00 94.56 93 SER A N 1
ATOM 707 C CA . SER A 1 93 ? -9.312 -6.008 -6.036 1.00 94.56 93 SER A CA 1
ATOM 708 C C . SER A 1 93 ? -10.795 -6.300 -6.266 1.00 94.56 93 SER A C 1
ATOM 710 O O . SER A 1 93 ? -11.113 -7.306 -6.885 1.00 94.56 93 SER A O 1
ATOM 712 N N . MET A 1 94 ? -11.697 -5.403 -5.852 1.00 93.12 94 MET A N 1
ATOM 713 C CA . MET A 1 94 ? -13.136 -5.506 -6.134 1.00 93.12 94 MET A CA 1
ATOM 714 C C . MET A 1 94 ? -13.474 -5.339 -7.620 1.00 93.12 94 MET A C 1
ATOM 716 O O . MET A 1 94 ? -14.475 -5.883 -8.081 1.00 93.12 94 MET A O 1
ATOM 720 N N . ALA A 1 95 ? -12.676 -4.570 -8.365 1.00 92.38 95 ALA A N 1
ATOM 721 C CA . ALA A 1 95 ? -12.868 -4.363 -9.799 1.00 92.38 95 ALA A CA 1
ATOM 722 C C . ALA A 1 95 ? -12.304 -5.512 -10.657 1.00 92.38 95 ALA A C 1
ATOM 724 O O . ALA A 1 95 ? -12.621 -5.598 -11.844 1.00 92.38 95 ALA A O 1
ATOM 725 N N . LEU A 1 96 ? -11.469 -6.383 -10.081 1.00 91.44 96 LEU A N 1
ATOM 726 C CA . LEU A 1 96 ? -10.862 -7.520 -10.766 1.00 91.44 96 LEU A CA 1
ATOM 727 C C . LEU A 1 96 ? -11.627 -8.819 -10.452 1.00 91.44 96 LEU A C 1
ATOM 729 O O . LEU A 1 96 ? -11.897 -9.107 -9.284 1.00 91.44 96 LEU A O 1
ATOM 733 N N . PRO A 1 97 ? -11.949 -9.647 -11.461 1.00 90.19 97 PRO A N 1
ATOM 734 C CA . PRO A 1 97 ? -12.619 -10.921 -11.228 1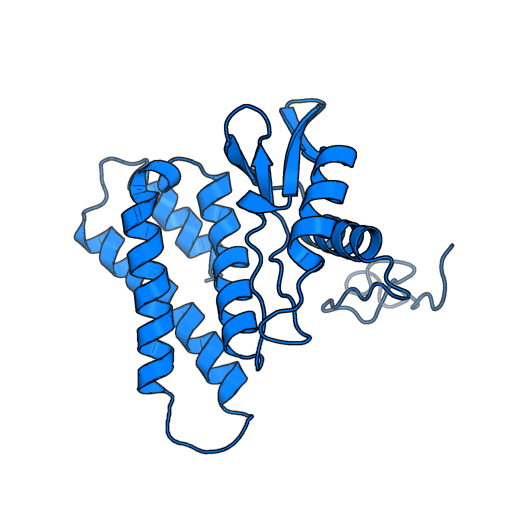.00 90.19 97 PRO A CA 1
ATOM 735 C C . PRO A 1 97 ? -11.690 -11.884 -10.488 1.00 90.19 97 PRO A C 1
ATOM 737 O O . PRO A 1 97 ? -10.516 -12.001 -10.831 1.00 90.19 97 PRO A O 1
ATOM 740 N N . ASP A 1 98 ? -12.220 -12.589 -9.489 1.00 91.31 98 ASP A N 1
ATOM 741 C CA . ASP A 1 98 ? -11.493 -13.614 -8.734 1.00 91.31 98 ASP A CA 1
ATOM 742 C C . ASP A 1 98 ? -10.120 -13.139 -8.212 1.00 91.31 98 ASP A C 1
ATOM 744 O O . ASP A 1 98 ? -9.118 -13.856 -8.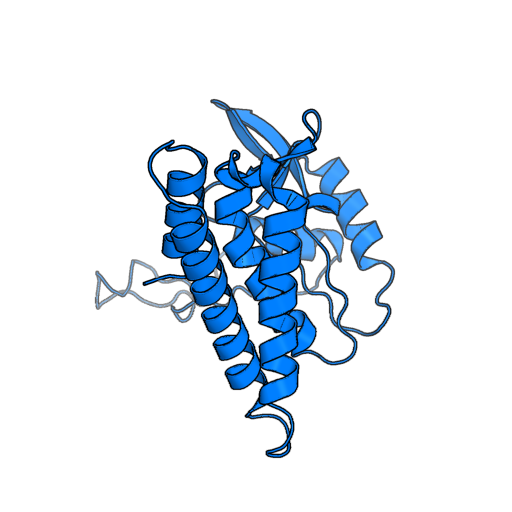248 1.00 91.31 98 ASP A O 1
ATOM 748 N N . CYS A 1 99 ? -10.063 -11.903 -7.712 1.00 93.81 99 CYS A N 1
ATOM 749 C CA . CYS A 1 99 ? -8.841 -11.318 -7.183 1.00 93.81 99 CYS A CA 1
ATOM 750 C C . CYS A 1 99 ? -8.640 -11.641 -5.700 1.00 93.81 99 CYS A C 1
ATOM 752 O O . CYS A 1 99 ? -9.521 -11.436 -4.865 1.00 93.81 99 CYS A O 1
ATOM 754 N N . LYS A 1 100 ? -7.427 -12.065 -5.344 1.00 94.75 100 LYS A N 1
ATOM 755 C CA . LYS A 1 100 ? -6.981 -12.133 -3.954 1.00 94.75 100 LYS A CA 1
ATOM 756 C C . LYS A 1 100 ? -6.450 -10.772 -3.515 1.00 94.75 100 LYS A C 1
ATOM 758 O O . LYS A 1 100 ? -5.574 -10.210 -4.165 1.00 94.75 100 LYS A O 1
ATOM 763 N N . PHE A 1 101 ? -6.940 -10.259 -2.396 1.00 95.69 101 PHE A N 1
ATOM 764 C CA . PHE A 1 101 ? -6.335 -9.111 -1.726 1.00 95.69 101 PHE A CA 1
ATOM 765 C C . PHE A 1 101 ? -5.356 -9.600 -0.651 1.00 95.69 101 PHE A C 1
ATOM 767 O O . PHE A 1 101 ? -5.689 -10.505 0.114 1.00 95.69 101 PHE A O 1
ATOM 774 N N . VAL A 1 102 ? -4.161 -9.013 -0.597 1.00 96.44 102 VAL A N 1
ATOM 775 C CA . VAL A 1 102 ? -3.154 -9.279 0.439 1.00 96.44 102 VAL A CA 1
ATOM 776 C C . VAL A 1 102 ? -2.878 -7.980 1.183 1.00 96.44 102 VAL A C 1
ATOM 778 O O . VAL A 1 102 ? -2.406 -7.015 0.584 1.00 96.44 102 VAL A O 1
ATOM 781 N N . ASP A 1 103 ? -3.163 -7.960 2.485 1.00 97.06 103 ASP A N 1
ATOM 782 C CA . ASP A 1 103 ? -2.820 -6.827 3.343 1.00 97.06 103 ASP A CA 1
ATOM 783 C C . ASP A 1 103 ? -1.298 -6.807 3.592 1.00 97.06 103 ASP A C 1
ATOM 785 O O . ASP A 1 103 ? -0.742 -7.808 4.059 1.00 97.06 103 ASP A O 1
ATOM 789 N N . PRO A 1 104 ? -0.588 -5.698 3.311 1.00 97.81 104 PRO A N 1
ATOM 790 C CA . PRO A 1 104 ? 0.827 -5.576 3.636 1.00 97.81 104 PRO A CA 1
ATOM 791 C C . PRO A 1 104 ? 1.124 -5.706 5.133 1.00 97.81 104 PRO A C 1
ATOM 793 O O . PRO A 1 104 ? 2.244 -6.074 5.478 1.00 97.81 104 PRO A O 1
ATOM 796 N N . GLU A 1 105 ? 0.157 -5.462 6.028 1.00 96.25 105 GLU A N 1
ATOM 797 C CA . GLU A 1 105 ? 0.314 -5.7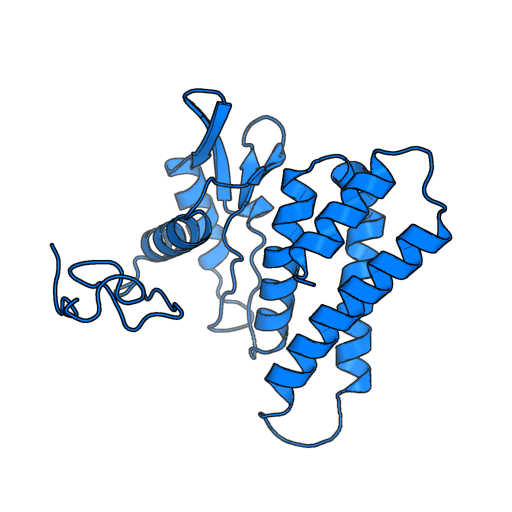43 7.466 1.00 96.25 105 GLU A CA 1
ATOM 798 C C . GLU A 1 105 ? 0.606 -7.223 7.760 1.00 96.25 105 GLU A C 1
ATOM 800 O O . GLU A 1 105 ? 1.280 -7.519 8.748 1.00 96.25 105 GLU A O 1
ATOM 805 N N . ASP A 1 106 ? 0.155 -8.134 6.893 1.00 95.25 106 ASP A N 1
ATOM 806 C CA . ASP A 1 106 ? 0.316 -9.581 7.061 1.00 95.25 106 ASP A CA 1
ATOM 807 C C . ASP A 1 106 ? 1.483 -10.159 6.246 1.00 95.25 106 ASP A C 1
ATOM 809 O O . ASP A 1 106 ? 1.906 -11.292 6.485 1.00 95.25 106 ASP A O 1
ATOM 813 N N . ALA A 1 107 ? 2.008 -9.403 5.277 1.00 97.06 107 ALA A N 1
ATOM 814 C CA . ALA A 1 107 ? 2.962 -9.919 4.294 1.00 97.06 107 ALA A CA 1
ATOM 815 C C . ALA A 1 107 ? 4.268 -9.116 4.173 1.00 97.06 107 ALA A C 1
ATOM 817 O O . ALA A 1 107 ? 5.261 -9.643 3.673 1.00 97.06 107 ALA A O 1
ATOM 818 N N . VAL A 1 108 ? 4.305 -7.861 4.630 1.00 98.25 108 VAL A N 1
ATOM 819 C CA . VAL A 1 108 ? 5.482 -6.987 4.541 1.00 98.25 108 VAL A CA 1
ATOM 820 C C . VAL A 1 108 ? 5.954 -6.630 5.940 1.00 98.25 108 VAL A C 1
ATOM 822 O O . VAL A 1 108 ? 5.285 -5.910 6.677 1.00 98.25 108 VAL A O 1
ATOM 825 N N . PHE A 1 109 ? 7.147 -7.098 6.302 1.00 98.38 109 PHE A N 1
ATOM 826 C CA . PHE A 1 109 ? 7.676 -6.930 7.650 1.00 98.38 109 PHE A CA 1
ATOM 827 C C . PHE A 1 109 ? 8.815 -5.930 7.674 1.00 98.38 109 PHE A C 1
ATOM 829 O O . PHE A 1 109 ? 9.761 -5.995 6.891 1.00 98.38 109 PHE A O 1
ATOM 836 N N . LEU A 1 110 ? 8.716 -4.987 8.600 1.00 98.25 110 LEU A N 1
ATOM 837 C CA . LEU A 1 110 ? 9.604 -3.846 8.715 1.00 98.25 110 LEU A CA 1
ATOM 838 C C . LEU A 1 110 ? 10.385 -3.914 10.029 1.00 98.25 110 LEU A C 1
ATOM 840 O O . LEU A 1 110 ? 9.928 -4.461 11.034 1.00 98.25 110 LEU A O 1
ATOM 844 N N . LYS A 1 111 ? 11.585 -3.341 10.021 1.00 97.19 111 LYS A N 1
ATOM 845 C CA . LYS A 1 111 ? 12.450 -3.180 11.191 1.00 97.19 111 LYS A CA 1
ATOM 846 C C . LYS A 1 111 ? 13.042 -1.777 11.228 1.00 97.19 111 LYS A C 1
ATOM 848 O O . LYS A 1 111 ? 12.983 -1.029 10.251 1.00 97.19 111 LYS A O 1
ATOM 853 N N . ASN A 1 112 ? 13.634 -1.425 12.365 1.00 95.88 112 ASN A N 1
ATOM 854 C CA . ASN A 1 112 ? 14.343 -0.160 12.509 1.00 95.88 112 ASN A CA 1
ATOM 855 C C . ASN A 1 112 ? 15.648 -0.174 11.712 1.00 95.88 112 ASN A C 1
ATOM 857 O O . ASN A 1 112 ? 16.549 -0.971 11.972 1.00 95.88 112 ASN A O 1
ATOM 861 N N . GLY A 1 113 ? 15.736 0.736 10.752 1.00 93.69 113 GLY A N 1
ATOM 862 C CA . GLY A 1 113 ? 16.953 1.088 10.045 1.00 93.69 113 GLY A CA 1
ATOM 863 C C . GLY A 1 113 ? 17.666 2.285 10.678 1.00 93.69 113 GLY A C 1
ATOM 864 O O . GLY A 1 113 ? 17.333 2.717 11.790 1.00 93.69 113 GLY A O 1
ATOM 865 N N . PRO A 1 114 ? 18.651 2.852 9.962 1.00 91.94 114 PRO A N 1
ATOM 866 C CA . PRO A 1 114 ? 19.376 4.036 10.404 1.00 91.94 114 PRO A CA 1
ATOM 867 C C . PRO A 1 114 ? 18.422 5.176 10.776 1.00 91.94 114 PRO A C 1
ATOM 869 O O . PRO A 1 114 ? 17.451 5.448 10.065 1.00 91.94 114 PRO A O 1
ATOM 872 N N . SER A 1 115 ? 18.689 5.828 11.908 1.00 90.38 115 SER A N 1
ATOM 873 C CA . SER A 1 115 ? 17.876 6.937 12.431 1.00 90.38 115 SER A CA 1
ATOM 874 C C . SER A 1 115 ? 16.391 6.601 12.643 1.00 90.38 115 SER A C 1
ATOM 876 O O . SER A 1 115 ? 15.543 7.485 12.570 1.00 90.38 115 SER A O 1
ATOM 878 N N . GLY A 1 116 ? 16.060 5.326 12.881 1.00 89.12 116 GLY A N 1
ATOM 879 C CA . GLY A 1 116 ? 14.683 4.883 13.122 1.00 89.12 116 GLY A CA 1
ATOM 880 C C . GLY A 1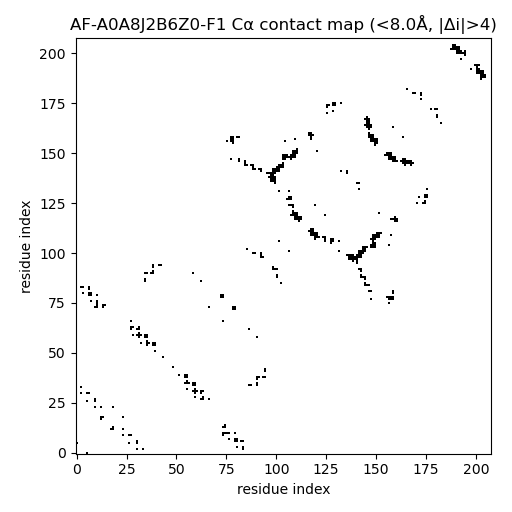 116 ? 13.815 4.817 11.864 1.00 89.12 116 GLY A C 1
ATOM 881 O O . GLY A 1 116 ? 12.603 4.636 11.970 1.00 89.12 116 GLY A O 1
ATOM 882 N N . THR A 1 117 ? 14.401 4.948 10.672 1.00 92.81 117 THR A N 1
ATOM 883 C CA . THR A 1 117 ? 13.681 4.760 9.403 1.00 92.81 117 THR A CA 1
ATOM 884 C C . THR A 1 117 ? 13.126 3.342 9.296 1.00 92.81 117 THR A C 1
ATOM 886 O O . THR A 1 117 ? 13.737 2.392 9.784 1.00 92.81 117 THR A O 1
ATOM 889 N N . ALA A 1 118 ? 11.951 3.181 8.689 1.00 95.62 118 ALA A N 1
ATOM 890 C CA . ALA A 1 118 ? 11.425 1.853 8.411 1.00 95.62 118 ALA A CA 1
ATOM 891 C C . ALA A 1 118 ? 12.220 1.242 7.254 1.00 95.62 118 ALA A C 1
ATOM 893 O O . ALA A 1 118 ? 12.303 1.834 6.176 1.00 95.62 118 ALA A O 1
ATOM 894 N N . VAL A 1 119 ? 12.799 0.066 7.478 1.00 96.75 119 VAL A N 1
ATOM 895 C CA . VAL A 1 119 ? 13.461 -0.722 6.433 1.00 96.75 119 VAL A CA 1
ATOM 896 C C . VAL A 1 119 ? 12.871 -2.118 6.398 1.00 96.75 119 VAL A C 1
ATOM 898 O O . VAL A 1 119 ? 12.421 -2.639 7.417 1.00 96.75 119 VAL A O 1
ATOM 901 N N . VAL A 1 120 ? 12.878 -2.729 5.221 1.00 97.81 120 VAL A N 1
ATOM 902 C CA . VAL A 1 120 ? 12.315 -4.063 5.016 1.00 97.81 120 VAL A CA 1
ATOM 903 C C . VAL A 1 120 ? 13.166 -5.101 5.742 1.00 97.81 120 VAL A C 1
ATOM 905 O O . VAL A 1 120 ? 14.394 -5.130 5.613 1.00 97.81 120 VAL A O 1
ATOM 908 N N . ASP A 1 121 ? 12.517 -5.978 6.500 1.00 97.50 121 ASP A N 1
ATOM 909 C CA . ASP A 1 121 ? 13.128 -7.206 6.981 1.00 97.50 121 ASP A CA 1
ATOM 910 C C . ASP A 1 121 ? 13.024 -8.273 5.888 1.00 97.50 121 ASP A C 1
ATOM 912 O O . ASP A 1 121 ? 12.036 -9.001 5.795 1.00 97.50 121 ASP A O 1
ATOM 916 N N . PHE A 1 122 ? 14.021 -8.274 4.998 1.00 96.81 122 PHE A N 1
ATOM 917 C CA . PHE A 1 122 ? 13.953 -8.940 3.698 1.00 96.81 122 PHE A CA 1
ATOM 918 C C . PHE A 1 122 ? 13.635 -10.434 3.787 1.00 96.81 122 PHE A C 1
ATOM 920 O O . PHE A 1 122 ? 12.677 -10.867 3.163 1.00 96.81 122 PHE A O 1
ATOM 927 N N . GLU A 1 123 ? 14.380 -11.207 4.581 1.00 95.06 123 GLU A N 1
ATOM 928 C CA . GLU A 1 123 ? 14.185 -12.664 4.689 1.00 95.06 123 GLU A CA 1
ATOM 929 C C . GLU A 1 123 ? 12.758 -13.010 5.128 1.00 95.06 123 GLU A C 1
ATOM 931 O O . GLU A 1 123 ? 12.057 -13.758 4.454 1.00 95.06 123 GLU A O 1
ATOM 936 N N . TYR A 1 124 ? 12.293 -12.372 6.203 1.00 95.75 124 TYR A N 1
ATOM 937 C CA . TYR A 1 124 ? 10.967 -12.622 6.758 1.00 95.75 124 TYR A CA 1
ATOM 938 C C . TYR A 1 124 ? 9.847 -12.168 5.804 1.00 95.75 124 TYR A C 1
ATOM 940 O O . TYR A 1 124 ? 8.835 -12.846 5.654 1.00 95.75 124 TYR A O 1
ATOM 948 N N . THR A 1 125 ? 10.050 -11.043 5.113 1.00 98.19 125 THR A N 1
ATOM 949 C CA . THR A 1 125 ? 9.120 -10.537 4.092 1.00 98.19 125 THR A CA 1
ATOM 950 C C . THR A 1 125 ? 9.060 -11.451 2.869 1.00 98.19 125 THR A C 1
ATOM 952 O O . THR A 1 125 ? 7.982 -11.668 2.329 1.00 98.19 125 THR A O 1
ATOM 955 N N . MET A 1 126 ? 10.187 -12.012 2.422 1.00 97.88 126 MET A N 1
ATOM 956 C CA . MET A 1 126 ? 10.207 -12.928 1.276 1.00 97.88 126 MET A CA 1
ATOM 957 C C . MET A 1 126 ? 9.418 -14.201 1.555 1.00 97.88 126 MET A C 1
ATOM 959 O O . MET A 1 126 ? 8.651 -14.628 0.694 1.00 97.88 126 MET A O 1
ATOM 963 N N . ASP A 1 127 ? 9.585 -14.788 2.738 1.00 96.12 127 ASP A N 1
ATOM 964 C CA . ASP A 1 127 ? 8.846 -15.991 3.120 1.00 96.12 127 ASP A CA 1
ATOM 965 C C . ASP A 1 127 ? 7.345 -15.692 3.227 1.00 96.12 127 ASP A C 1
ATOM 967 O O . ASP A 1 127 ? 6.533 -16.371 2.599 1.00 96.12 127 ASP A O 1
ATOM 971 N N . ALA A 1 128 ? 6.972 -14.599 3.900 1.00 96.94 128 ALA A N 1
ATOM 972 C CA . ALA A 1 128 ? 5.573 -14.209 4.036 1.00 96.94 128 ALA A CA 1
ATOM 973 C C . ALA A 1 128 ? 4.901 -13.859 2.697 1.00 96.94 128 ALA A C 1
ATOM 975 O O . ALA A 1 128 ? 3.761 -14.254 2.464 1.00 96.94 128 ALA A O 1
ATOM 976 N N . LEU A 1 129 ? 5.589 -13.158 1.788 1.00 96.88 129 LEU A N 1
ATOM 977 C CA . LEU A 1 129 ? 5.058 -12.857 0.455 1.00 96.88 129 LEU A CA 1
ATOM 978 C C . LEU A 1 129 ? 4.894 -14.120 -0.391 1.00 96.88 129 LEU A C 1
ATOM 980 O O . LEU A 1 129 ? 3.884 -14.256 -1.085 1.00 96.88 129 LEU A O 1
ATOM 984 N N . LYS A 1 130 ? 5.849 -15.056 -0.341 1.00 95.50 130 LYS A N 1
ATOM 985 C CA . LYS A 1 130 ? 5.718 -16.353 -1.024 1.00 95.50 130 LYS A CA 1
ATOM 986 C C . LYS A 1 130 ? 4.510 -17.112 -0.500 1.00 95.50 130 LYS A C 1
ATOM 988 O O . LYS A 1 130 ? 3.692 -17.556 -1.299 1.00 95.50 130 LYS A O 1
ATOM 993 N N . ASP A 1 131 ? 4.342 -17.189 0.815 1.00 94.25 131 ASP A N 1
ATOM 994 C CA . ASP A 1 131 ? 3.196 -17.858 1.426 1.00 94.25 131 ASP A CA 1
ATOM 995 C C . ASP A 1 131 ? 1.881 -17.165 1.043 1.00 94.25 131 ASP A C 1
ATOM 997 O O . ASP A 1 131 ? 0.951 -17.814 0.551 1.00 94.25 131 ASP A O 1
ATOM 1001 N N . ALA A 1 132 ? 1.825 -15.836 1.150 1.00 93.25 132 ALA A N 1
ATOM 1002 C CA . ALA A 1 132 ? 0.657 -15.035 0.799 1.00 93.25 132 ALA A CA 1
ATOM 1003 C C . ALA A 1 132 ? 0.283 -15.133 -0.689 1.00 93.25 132 ALA A C 1
ATOM 1005 O O . ALA A 1 132 ? -0.895 -15.006 -1.027 1.00 93.25 132 ALA A O 1
ATOM 1006 N N . THR A 1 133 ? 1.236 -15.402 -1.583 1.00 90.62 133 THR A N 1
ATOM 1007 C CA . THR A 1 133 ? 0.995 -15.509 -3.035 1.00 90.62 133 THR A CA 1
ATOM 1008 C C . THR A 1 133 ? 0.981 -16.938 -3.580 1.00 90.62 133 THR A C 1
ATOM 1010 O O . THR A 1 133 ? 0.565 -17.145 -4.722 1.00 90.62 133 THR A O 1
ATOM 1013 N N . SER A 1 134 ? 1.355 -17.932 -2.768 1.00 86.75 134 SER A N 1
ATOM 1014 C CA . SER A 1 134 ? 1.403 -19.353 -3.147 1.00 86.75 134 SER A CA 1
ATOM 1015 C C . SER A 1 134 ? 0.039 -19.894 -3.582 1.00 86.75 134 SER A C 1
ATOM 1017 O O . SER A 1 134 ? -0.068 -20.634 -4.560 1.00 86.75 134 SER A O 1
ATOM 1019 N N . VAL A 1 135 ? -1.024 -19.481 -2.887 1.00 79.25 135 VAL A N 1
ATOM 1020 C CA . VAL A 1 135 ? -2.406 -19.844 -3.201 1.00 79.25 135 VAL A CA 1
ATOM 1021 C C . VAL A 1 135 ? -3.086 -18.669 -3.890 1.00 79.25 135 VAL A C 1
ATOM 1023 O O . VAL A 1 135 ? -3.518 -17.716 -3.233 1.00 79.25 135 VAL A O 1
ATOM 1026 N N . ARG A 1 136 ? -3.224 -18.777 -5.214 1.00 72.81 136 ARG A N 1
ATOM 1027 C CA . ARG A 1 136 ? -3.974 -17.853 -6.081 1.00 72.81 136 ARG A CA 1
ATOM 1028 C C . ARG A 1 136 ? -5.464 -18.218 -6.145 1.00 72.81 136 ARG A C 1
ATOM 1030 O O . ARG A 1 136 ? -6.056 -18.299 -7.208 1.00 72.81 136 ARG A O 1
ATOM 1037 N N . SER A 1 137 ? -6.053 -18.533 -4.995 1.00 71.38 137 SER A N 1
ATOM 1038 C CA . SER A 1 137 ? -7.509 -18.630 -4.851 1.00 71.38 137 SER A CA 1
ATOM 1039 C C . SER A 1 137 ? -8.018 -17.249 -4.429 1.00 71.38 137 SER A C 1
ATOM 1041 O O . SER A 1 137 ? -7.400 -16.661 -3.535 1.00 71.38 137 SER A O 1
ATOM 1043 N N . PRO A 1 138 ? -9.113 -16.720 -4.999 1.00 81.06 138 PRO A N 1
ATOM 1044 C CA . PRO A 1 138 ? -10.057 -17.383 -5.911 1.00 81.06 138 PRO A CA 1
ATOM 1045 C C . PRO A 1 138 ? -9.648 -17.425 -7.396 1.00 81.06 138 PRO A C 1
ATOM 1047 O O . PRO A 1 138 ? -10.270 -18.162 -8.154 1.00 81.06 138 PRO A O 1
ATOM 1050 N N . GLY A 1 139 ? -8.605 -16.708 -7.819 1.00 87.31 139 GLY A N 1
ATOM 1051 C CA . GLY A 1 139 ? -8.205 -16.643 -9.226 1.00 87.31 139 GLY A CA 1
ATOM 1052 C C . GLY A 1 139 ? -6.825 -16.021 -9.462 1.00 87.31 139 GLY A C 1
ATOM 1053 O O . GLY A 1 139 ? -6.022 -15.874 -8.539 1.00 87.31 139 GLY A O 1
ATOM 1054 N N . PRO A 1 140 ? -6.493 -15.678 -10.720 1.00 89.12 140 PRO A N 1
ATOM 1055 C CA . PRO A 1 140 ? -5.113 -15.413 -11.123 1.00 89.12 140 PRO A CA 1
ATOM 1056 C C . PRO A 1 140 ? -4.560 -14.082 -10.602 1.00 89.12 140 PRO A C 1
ATOM 1058 O O . PRO A 1 140 ? -3.341 -13.896 -10.619 1.00 89.12 140 PRO A O 1
ATOM 1061 N N . PHE A 1 141 ? -5.431 -13.170 -10.165 1.00 92.81 141 PHE A N 1
ATOM 1062 C CA . PHE A 1 141 ? -5.053 -11.829 -9.742 1.00 92.81 141 PHE A CA 1
ATOM 1063 C C . PHE A 1 141 ? -4.757 -11.775 -8.247 1.00 92.81 141 PHE A C 1
ATOM 1065 O O . PHE A 1 141 ? -5.493 -12.315 -7.420 1.00 92.81 141 PHE A O 1
ATOM 1072 N N . VAL A 1 142 ? -3.681 -11.072 -7.905 1.00 94.31 142 VAL A N 1
ATOM 1073 C CA . VAL A 1 142 ? -3.321 -10.731 -6.532 1.00 94.31 142 VAL A CA 1
ATOM 1074 C C . VAL A 1 142 ? -3.074 -9.231 -6.483 1.00 94.31 142 VAL A C 1
ATOM 1076 O O . VAL A 1 142 ? -2.293 -8.710 -7.276 1.00 94.31 142 VAL A O 1
ATOM 1079 N N . VAL A 1 143 ? -3.722 -8.545 -5.547 1.00 96.12 143 VAL A N 1
ATOM 1080 C CA . VAL A 1 143 ? -3.488 -7.128 -5.267 1.00 96.12 143 VAL A CA 1
ATOM 1081 C C . VAL A 1 143 ? -2.853 -7.004 -3.892 1.00 96.12 143 VAL A C 1
ATOM 1083 O O . VAL A 1 143 ? -3.436 -7.421 -2.892 1.00 96.12 143 VAL A O 1
ATOM 1086 N N . LEU A 1 144 ? -1.664 -6.407 -3.865 1.00 97.06 144 LEU A N 1
ATOM 1087 C CA . LEU A 1 144 ? -0.941 -6.030 -2.658 1.00 97.06 144 LEU A CA 1
ATOM 1088 C C . LEU A 1 144 ? -0.688 -4.513 -2.713 1.00 97.06 144 LEU A C 1
ATOM 1090 O O . LEU A 1 144 ? 0.063 -4.062 -3.580 1.00 97.06 144 LEU A O 1
ATOM 1094 N N . PRO A 1 145 ? -1.329 -3.713 -1.844 1.00 96.94 145 PRO A N 1
ATOM 1095 C CA . PRO A 1 145 ? -1.022 -2.295 -1.693 1.00 96.94 145 PRO A CA 1
ATOM 1096 C C . PRO A 1 145 ? 0.461 -2.052 -1.390 1.00 96.94 145 PRO A C 1
ATOM 1098 O O . PRO A 1 145 ? 1.082 -2.797 -0.640 1.00 96.94 145 PRO A O 1
ATOM 1101 N N . GLY A 1 146 ? 1.038 -0.991 -1.949 1.00 96.25 146 GLY A N 1
ATOM 1102 C CA . GLY A 1 146 ? 2.426 -0.630 -1.666 1.00 96.25 146 GLY A CA 1
ATOM 1103 C C . GLY A 1 146 ? 2.592 0.206 -0.395 1.00 96.25 146 GLY A C 1
ATOM 1104 O O . GLY A 1 146 ? 1.640 0.475 0.332 1.00 96.25 146 GLY A O 1
ATOM 1105 N N . PHE A 1 147 ? 3.815 0.703 -0.190 1.00 96.81 147 PHE A N 1
ATOM 1106 C CA . PHE A 1 147 ? 4.170 1.794 0.732 1.00 96.81 147 PHE A CA 1
ATOM 1107 C C . PHE A 1 147 ? 4.180 1.481 2.236 1.00 96.81 147 PHE A C 1
ATOM 1109 O O . PHE A 1 147 ? 4.842 2.211 2.970 1.00 96.81 147 PHE A O 1
ATOM 1116 N N . PHE A 1 148 ? 3.559 0.412 2.729 1.00 98.12 148 PHE A N 1
ATOM 1117 C CA . PHE A 1 148 ? 3.553 0.112 4.166 1.00 98.12 148 PHE A CA 1
ATOM 1118 C C . PHE A 1 148 ? 3.706 -1.375 4.479 1.00 98.12 148 PHE A C 1
ATOM 1120 O O . PHE A 1 148 ? 3.680 -2.224 3.595 1.00 98.12 148 PHE A O 1
ATOM 1127 N N . GLY A 1 149 ? 3.890 -1.664 5.763 1.00 98.12 149 GLY A N 1
ATOM 1128 C CA . GLY A 1 149 ? 3.922 -3.007 6.321 1.00 98.12 149 GLY A CA 1
ATOM 1129 C C . GLY A 1 149 ? 3.821 -2.962 7.843 1.00 98.12 149 GLY A C 1
ATOM 1130 O O . GLY A 1 149 ? 3.527 -1.917 8.431 1.00 98.12 149 GLY A O 1
ATOM 1131 N N . GLN A 1 150 ? 4.099 -4.085 8.492 1.00 97.94 150 GLN A N 1
ATOM 1132 C CA . GLN A 1 150 ? 4.055 -4.226 9.942 1.00 97.94 150 GLN A CA 1
ATOM 1133 C C . GLN A 1 150 ? 5.464 -4.228 10.540 1.00 97.94 150 GLN A C 1
ATOM 1135 O O . GLN A 1 150 ? 6.347 -4.963 10.100 1.00 97.94 150 GLN A O 1
ATOM 1140 N N . ASP A 1 151 ? 5.687 -3.446 11.593 1.00 97.88 151 ASP A N 1
ATOM 1141 C CA . ASP A 1 151 ? 6.904 -3.555 12.388 1.00 97.88 151 ASP A CA 1
ATOM 1142 C C . ASP A 1 151 ? 6.973 -4.932 13.062 1.00 97.88 151 ASP A C 1
ATOM 1144 O O . ASP A 1 151 ? 6.076 -5.335 13.807 1.00 97.88 151 ASP A O 1
ATOM 1148 N N . ARG A 1 152 ? 8.059 -5.665 12.812 1.00 95.50 152 ARG A N 1
ATOM 1149 C CA . ARG A 1 152 ? 8.203 -7.066 13.221 1.00 95.50 152 ARG A CA 1
ATOM 1150 C C . ARG A 1 152 ? 8.046 -7.270 14.730 1.00 95.50 152 ARG A C 1
ATOM 1152 O O . ARG A 1 152 ? 7.550 -8.322 15.142 1.00 95.50 152 ARG A O 1
ATOM 1159 N N . VAL A 1 153 ? 8.485 -6.297 15.531 1.00 94.56 153 VAL A N 1
ATOM 1160 C CA . VAL A 1 153 ? 8.540 -6.391 16.996 1.00 94.56 153 VAL A CA 1
ATOM 1161 C C . VAL A 1 153 ? 7.286 -5.801 17.623 1.00 94.56 153 VAL A C 1
ATOM 1163 O O . VAL A 1 153 ? 6.622 -6.468 18.409 1.00 94.56 153 VAL A O 1
ATOM 1166 N N . THR A 1 154 ? 6.963 -4.556 17.282 1.00 95.81 154 THR A N 1
ATOM 1167 C CA . THR A 1 154 ? 5.861 -3.813 17.912 1.00 95.81 154 THR A CA 1
ATOM 1168 C C . THR A 1 154 ? 4.499 -4.159 17.329 1.00 95.81 154 THR A C 1
ATOM 1170 O O . THR A 1 154 ? 3.487 -3.820 17.933 1.00 95.81 154 THR A O 1
ATOM 1173 N N . LYS A 1 155 ? 4.465 -4.816 16.161 1.00 95.94 155 LYS A N 1
ATOM 1174 C CA . LYS A 1 155 ? 3.248 -5.124 15.397 1.00 95.94 155 LYS A CA 1
ATOM 1175 C C . LYS A 1 155 ? 2.473 -3.890 14.924 1.00 95.94 155 LYS A C 1
ATOM 1177 O O . LYS A 1 155 ? 1.393 -4.020 14.360 1.00 95.94 155 LYS A O 1
ATOM 1182 N N . ALA A 1 156 ? 3.035 -2.695 15.103 1.00 96.75 156 ALA A N 1
ATOM 1183 C CA . ALA A 1 156 ? 2.456 -1.456 14.618 1.00 96.75 156 ALA A CA 1
ATOM 1184 C C . ALA A 1 156 ? 2.672 -1.311 13.109 1.00 96.75 156 ALA A C 1
ATOM 1186 O O . ALA A 1 156 ? 3.730 -1.662 12.584 1.00 96.75 156 ALA A O 1
ATOM 1187 N N . VAL A 1 157 ? 1.692 -0.730 12.418 1.00 97.88 157 VAL A N 1
ATOM 1188 C CA . VAL A 1 157 ? 1.853 -0.342 11.014 1.00 97.88 157 VAL A CA 1
ATOM 1189 C C . VAL A 1 157 ? 2.927 0.720 10.888 1.00 97.88 157 VAL A C 1
ATOM 1191 O O . VAL A 1 157 ? 2.952 1.679 11.665 1.00 97.88 157 VAL A O 1
ATOM 1194 N N . ARG A 1 158 ? 3.785 0.555 9.884 1.00 97.62 158 ARG A N 1
ATOM 1195 C CA . ARG A 1 158 ? 4.818 1.516 9.523 1.00 97.62 158 ARG A CA 1
ATOM 1196 C C . ARG A 1 158 ? 4.820 1.794 8.031 1.00 97.62 158 ARG A C 1
ATOM 1198 O O . ARG A 1 158 ? 4.653 0.885 7.220 1.00 97.62 158 ARG A O 1
ATOM 1205 N N . ALA A 1 159 ? 5.051 3.053 7.685 1.00 96.69 159 ALA A N 1
ATOM 1206 C CA . ALA A 1 159 ? 5.202 3.481 6.306 1.00 96.69 159 ALA A CA 1
ATOM 1207 C C . ALA A 1 159 ? 6.675 3.416 5.882 1.00 96.69 159 ALA A C 1
ATOM 1209 O O . ALA A 1 159 ? 7.580 3.827 6.615 1.00 96.69 159 ALA A O 1
ATOM 1210 N N . LEU A 1 160 ? 6.918 2.914 4.675 1.00 96.50 160 LEU A N 1
ATOM 1211 C CA . LEU A 1 160 ? 8.207 3.009 4.007 1.00 96.50 160 LEU A CA 1
ATOM 1212 C C . LEU A 1 160 ? 8.494 4.473 3.625 1.00 96.50 160 LEU A C 1
ATOM 1214 O O . LEU A 1 160 ? 7.573 5.275 3.438 1.00 96.50 160 LEU A O 1
ATOM 1218 N N . PRO A 1 161 ? 9.775 4.851 3.482 1.00 92.50 161 PRO A N 1
ATOM 1219 C CA . PRO A 1 161 ? 10.137 6.168 2.972 1.00 92.50 161 PRO A CA 1
ATOM 1220 C C . PRO A 1 161 ? 9.674 6.361 1.513 1.00 92.50 161 PRO A C 1
ATOM 1222 O O . PRO A 1 161 ? 9.043 5.498 0.900 1.00 92.50 161 PRO A O 1
ATOM 1225 N N . ARG A 1 162 ? 9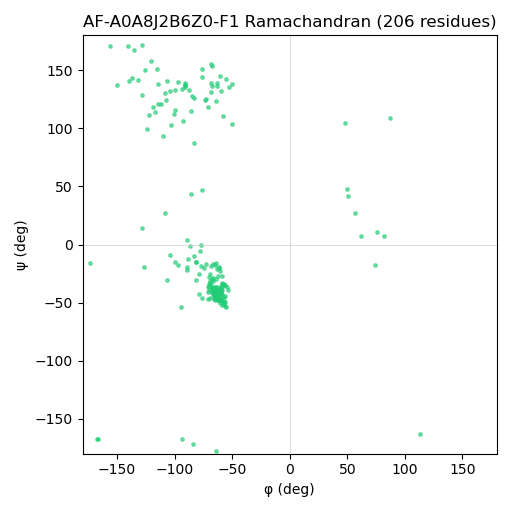.996 7.522 0.925 1.00 87.94 162 ARG A N 1
ATOM 1226 C CA . ARG A 1 162 ? 9.709 7.798 -0.495 1.00 87.94 162 ARG A CA 1
ATOM 1227 C C . ARG A 1 162 ? 10.208 6.662 -1.395 1.00 87.94 162 ARG A C 1
ATOM 1229 O O . ARG A 1 162 ? 11.308 6.160 -1.188 1.00 87.94 162 ARG A O 1
ATOM 1236 N N . GLY A 1 163 ? 9.399 6.300 -2.390 1.00 88.19 163 GLY A N 1
ATOM 1237 C CA . GLY A 1 163 ? 9.627 5.111 -3.220 1.00 88.19 163 GLY A CA 1
ATOM 1238 C C . GLY A 1 163 ? 9.139 3.810 -2.572 1.00 88.19 163 GLY A C 1
ATOM 1239 O O . GLY A 1 163 ? 9.385 2.734 -3.101 1.00 88.19 163 GLY A O 1
ATOM 1240 N N . GLY A 1 164 ? 8.435 3.877 -1.435 1.00 92.88 164 GLY A N 1
ATOM 1241 C CA . GLY A 1 164 ? 7.918 2.703 -0.732 1.00 92.88 164 GLY A CA 1
ATOM 1242 C C . GLY A 1 164 ? 7.046 1.786 -1.594 1.00 92.88 164 GLY A C 1
ATOM 1243 O O . GLY A 1 164 ? 7.144 0.568 -1.465 1.00 92.88 164 GLY A O 1
ATOM 1244 N N . SER A 1 165 ? 6.234 2.340 -2.499 1.00 93.38 165 SER A N 1
ATOM 1245 C CA . SER A 1 165 ? 5.442 1.541 -3.445 1.00 93.38 165 SER A CA 1
ATOM 1246 C C . SER A 1 165 ? 6.320 0.826 -4.476 1.00 93.38 165 SER A C 1
ATOM 1248 O O . SER A 1 165 ? 6.104 -0.358 -4.710 1.00 93.38 165 SER A O 1
ATOM 1250 N N . ASP A 1 166 ? 7.364 1.483 -4.999 1.00 94.75 166 ASP A N 1
ATOM 1251 C CA . ASP A 1 166 ? 8.329 0.854 -5.915 1.00 94.75 166 ASP A CA 1
ATOM 1252 C C . ASP A 1 166 ? 9.082 -0.293 -5.228 1.00 94.75 166 ASP A C 1
ATOM 1254 O O . ASP A 1 166 ? 9.259 -1.369 -5.798 1.00 94.75 166 ASP A O 1
ATOM 1258 N N . ILE A 1 167 ? 9.481 -0.086 -3.966 1.00 95.31 167 ILE A N 1
ATOM 1259 C CA . ILE A 1 167 ? 10.098 -1.124 -3.131 1.00 95.31 167 ILE A CA 1
ATOM 1260 C C . ILE A 1 167 ? 9.130 -2.298 -2.957 1.00 95.31 167 ILE A C 1
ATOM 1262 O O . ILE A 1 167 ? 9.527 -3.445 -3.134 1.00 95.31 167 ILE A O 1
ATOM 1266 N N . SER A 1 168 ? 7.861 -2.025 -2.642 1.00 96.56 168 SER A N 1
ATOM 1267 C CA . SER A 1 168 ? 6.841 -3.065 -2.436 1.00 96.56 168 SER A CA 1
ATOM 1268 C C . SER A 1 168 ? 6.625 -3.903 -3.698 1.00 96.56 168 SER A C 1
ATOM 1270 O O . SER A 1 168 ? 6.601 -5.131 -3.629 1.00 96.56 168 SER A O 1
ATOM 1272 N N . GLY A 1 169 ? 6.551 -3.249 -4.860 1.00 95.69 169 GLY A N 1
ATOM 1273 C CA . GLY A 1 169 ? 6.434 -3.915 -6.153 1.00 95.69 169 GLY A CA 1
ATOM 1274 C C . GLY A 1 169 ? 7.650 -4.785 -6.486 1.00 95.69 169 GLY A C 1
ATOM 1275 O O . GLY A 1 169 ? 7.491 -5.937 -6.887 1.00 95.69 169 GLY A O 1
ATOM 1276 N N . ALA A 1 170 ? 8.865 -4.284 -6.241 1.00 96.00 170 ALA A N 1
ATOM 1277 C CA . ALA A 1 170 ? 10.093 -5.052 -6.444 1.00 96.00 170 ALA A CA 1
ATOM 1278 C C . ALA A 1 170 ? 10.193 -6.271 -5.505 1.00 96.00 170 ALA A C 1
ATOM 1280 O O . ALA A 1 170 ? 10.618 -7.345 -5.934 1.00 96.00 170 ALA A O 1
ATOM 1281 N N . LEU A 1 171 ? 9.773 -6.134 -4.239 1.00 96.50 171 LEU A N 1
ATOM 1282 C CA . LEU A 1 171 ? 9.712 -7.245 -3.282 1.00 96.50 171 LEU A CA 1
ATOM 1283 C C . LEU A 1 171 ? 8.751 -8.335 -3.754 1.00 96.50 171 LEU A C 1
ATOM 1285 O O . LEU A 1 171 ? 9.114 -9.508 -3.744 1.00 96.50 171 LEU A O 1
ATOM 1289 N N . LEU A 1 172 ? 7.550 -7.951 -4.193 1.00 95.44 172 LEU A N 1
ATOM 1290 C CA . LEU A 1 172 ? 6.564 -8.890 -4.717 1.00 95.44 172 LEU A CA 1
ATOM 1291 C C . LEU A 1 172 ? 7.082 -9.595 -5.978 1.00 95.44 172 LEU A C 1
ATOM 1293 O O . LEU A 1 172 ? 7.008 -10.819 -6.070 1.00 95.44 172 LEU A O 1
ATOM 1297 N N . GLY A 1 173 ? 7.678 -8.838 -6.906 1.00 95.12 173 GLY A N 1
ATOM 1298 C CA . GLY A 1 173 ? 8.302 -9.379 -8.112 1.00 95.12 173 GLY A CA 1
ATOM 1299 C C . GLY A 1 173 ? 9.376 -10.421 -7.792 1.00 95.12 173 GLY A C 1
ATOM 1300 O O . GLY A 1 173 ? 9.376 -11.507 -8.373 1.00 95.12 173 GLY A O 1
ATOM 1301 N N . CYS A 1 174 ? 10.234 -10.131 -6.807 1.00 95.38 174 CYS A N 1
ATOM 1302 C CA . CYS A 1 174 ? 11.259 -11.051 -6.318 1.00 95.38 174 CYS A CA 1
ATOM 1303 C C . CYS A 1 174 ? 10.657 -12.299 -5.651 1.00 95.38 174 CYS A C 1
ATOM 1305 O O . CYS A 1 174 ? 11.041 -13.418 -5.991 1.00 95.38 174 CYS A O 1
ATOM 1307 N N . ALA A 1 175 ? 9.685 -12.128 -4.749 1.00 94.62 175 ALA A N 1
ATOM 1308 C CA . ALA A 1 175 ? 9.034 -13.229 -4.039 1.00 94.62 175 ALA A CA 1
ATOM 1309 C C . ALA A 1 175 ? 8.323 -14.201 -4.994 1.00 94.62 175 ALA A C 1
ATOM 1311 O O . ALA A 1 175 ? 8.359 -15.411 -4.782 1.00 94.62 175 ALA A O 1
ATOM 1312 N N . MET A 1 176 ? 7.729 -13.676 -6.068 1.00 92.00 176 MET A N 1
ATOM 1313 C CA . MET A 1 176 ? 7.032 -14.458 -7.090 1.00 92.00 176 MET A CA 1
ATOM 1314 C C . MET A 1 176 ? 7.945 -14.987 -8.204 1.00 92.00 176 MET A C 1
ATOM 1316 O O . MET A 1 176 ? 7.443 -15.662 -9.100 1.00 92.00 176 MET A O 1
ATOM 1320 N N . ALA A 1 177 ? 9.250 -14.685 -8.170 1.00 93.69 177 ALA A N 1
ATOM 1321 C CA . ALA A 1 177 ? 10.191 -14.971 -9.256 1.00 93.69 177 ALA A CA 1
ATOM 1322 C C . ALA A 1 177 ? 9.668 -14.485 -10.625 1.00 93.69 177 ALA A C 1
ATOM 1324 O O . ALA A 1 177 ? 9.654 -15.227 -11.602 1.00 93.69 177 ALA A O 1
ATOM 1325 N N . SER A 1 178 ? 9.185 -13.241 -10.663 1.00 94.81 178 SER A N 1
ATOM 1326 C CA . SER A 1 178 ? 8.560 -12.658 -11.853 1.00 94.81 178 SER A CA 1
ATOM 1327 C C . SER A 1 178 ? 9.580 -12.430 -12.964 1.00 94.81 178 SER A C 1
ATOM 1329 O O . SER A 1 178 ? 10.668 -11.916 -12.710 1.00 94.81 178 SER A O 1
ATOM 1331 N N . ASP A 1 179 ? 9.193 -12.733 -14.203 1.00 96.44 179 ASP A N 1
ATOM 1332 C CA . ASP A 1 179 ? 10.028 -12.474 -15.383 1.00 96.44 179 ASP A CA 1
ATOM 1333 C C . ASP A 1 179 ? 10.216 -10.970 -15.642 1.00 96.44 179 ASP A C 1
ATOM 1335 O O . ASP A 1 179 ? 11.248 -10.542 -16.159 1.00 96.44 179 ASP A O 1
ATOM 1339 N N . VAL A 1 180 ? 9.208 -10.161 -15.290 1.00 95.44 180 VAL A N 1
ATOM 1340 C CA . VAL A 1 180 ? 9.168 -8.714 -15.528 1.00 95.44 180 VAL A CA 1
ATOM 1341 C C . VAL A 1 180 ? 8.570 -7.992 -14.320 1.00 95.44 180 VAL A C 1
ATOM 1343 O O . VAL A 1 180 ? 7.599 -8.451 -13.719 1.00 95.44 180 VAL A O 1
ATOM 1346 N N . TYR A 1 181 ? 9.143 -6.831 -14.000 1.00 93.75 181 TYR A N 1
ATOM 1347 C CA . TYR A 1 181 ? 8.567 -5.836 -13.100 1.00 93.75 181 TYR A CA 1
ATOM 1348 C C . TYR A 1 181 ? 8.245 -4.567 -13.896 1.00 93.75 181 TYR A C 1
ATOM 1350 O O . TYR A 1 181 ? 9.141 -3.959 -14.484 1.00 93.75 181 TYR A O 1
ATOM 1358 N N . GLU A 1 182 ? 6.975 -4.164 -13.907 1.00 94.06 182 GLU A N 1
ATOM 1359 C CA . GLU A 1 182 ? 6.516 -2.962 -14.604 1.00 94.06 182 GLU A CA 1
ATOM 1360 C C . GLU A 1 182 ? 6.164 -1.860 -13.604 1.00 94.06 182 GLU A C 1
ATOM 1362 O O . GLU A 1 182 ? 5.320 -2.045 -12.727 1.00 94.06 182 GLU A O 1
ATOM 1367 N N . ASN A 1 183 ? 6.781 -0.689 -13.766 1.00 91.44 183 ASN A N 1
ATOM 1368 C CA . ASN A 1 183 ? 6.423 0.508 -13.015 1.00 91.44 183 ASN A CA 1
ATOM 1369 C C . ASN A 1 183 ? 5.551 1.427 -13.881 1.00 91.44 183 ASN A C 1
ATOM 1371 O O . ASN A 1 183 ? 6.023 1.996 -14.869 1.00 91.44 183 ASN A O 1
ATOM 1375 N N . TRP A 1 184 ? 4.283 1.569 -13.500 1.00 90.94 184 TRP A N 1
ATOM 1376 C CA . TRP A 1 184 ? 3.305 2.398 -14.194 1.00 90.94 184 TRP A CA 1
ATOM 1377 C C . TRP A 1 184 ? 3.280 3.794 -13.566 1.00 90.94 184 TRP A C 1
ATOM 1379 O O . TRP A 1 184 ? 2.757 3.991 -12.471 1.00 90.94 184 TRP A O 1
ATOM 1389 N N . THR A 1 185 ? 3.851 4.770 -14.270 1.00 88.69 185 THR A N 1
ATOM 1390 C CA . THR A 1 185 ? 3.985 6.158 -13.805 1.00 88.69 185 THR A CA 1
ATOM 1391 C C . THR A 1 185 ? 3.450 7.153 -14.843 1.00 88.69 185 THR A C 1
ATOM 1393 O O . THR A 1 185 ? 3.091 6.778 -15.958 1.00 88.69 185 THR A O 1
ATOM 1396 N N . ASP A 1 186 ? 3.356 8.430 -14.475 1.00 84.44 186 ASP A N 1
ATOM 1397 C CA . ASP A 1 186 ? 2.836 9.517 -15.316 1.00 84.44 186 ASP A CA 1
ATOM 1398 C C . ASP A 1 186 ? 3.842 10.018 -16.370 1.00 84.44 186 ASP A C 1
ATOM 1400 O O . ASP A 1 186 ? 3.497 10.816 -17.244 1.00 84.44 186 ASP A O 1
ATOM 1404 N N . VAL A 1 187 ? 5.076 9.514 -16.331 1.00 83.50 187 VAL A N 1
ATOM 1405 C CA . VAL A 1 187 ? 6.136 9.783 -17.307 1.00 83.50 187 VAL A CA 1
ATOM 1406 C C . VAL A 1 187 ? 6.485 8.503 -18.073 1.00 83.50 187 VAL A C 1
ATOM 1408 O O . VAL A 1 187 ? 6.614 7.427 -17.501 1.00 83.50 187 VAL A O 1
ATOM 1411 N N . ALA A 1 188 ? 6.683 8.605 -19.390 1.00 86.62 188 ALA A N 1
ATOM 1412 C CA . ALA A 1 188 ? 6.882 7.460 -20.288 1.00 86.62 188 ALA A CA 1
ATOM 1413 C C . ALA A 1 188 ? 8.291 6.815 -20.218 1.00 86.62 188 ALA A C 1
ATOM 1415 O O . ALA A 1 188 ? 8.910 6.551 -21.256 1.00 86.62 188 ALA A O 1
ATOM 1416 N N . GLY A 1 189 ? 8.796 6.559 -19.010 1.00 88.94 189 GLY A N 1
ATOM 1417 C CA . GLY A 1 189 ? 10.081 5.918 -18.729 1.00 88.94 189 GLY A CA 1
ATOM 1418 C C . GLY A 1 189 ? 11.096 6.846 -18.063 1.00 88.94 189 GLY A C 1
ATOM 1419 O O . GLY A 1 189 ? 10.756 7.898 -17.525 1.00 88.94 189 GLY A O 1
ATOM 1420 N N . VAL A 1 190 ? 12.366 6.446 -18.110 1.00 92.62 190 VAL A N 1
ATOM 1421 C CA . VAL A 1 190 ? 13.481 7.211 -17.538 1.00 92.62 190 VAL A CA 1
ATOM 1422 C C . VAL A 1 190 ? 14.059 8.150 -18.595 1.00 92.62 190 VAL A C 1
ATOM 1424 O O . VAL A 1 190 ? 14.203 7.780 -19.759 1.00 92.62 190 VAL A O 1
ATOM 1427 N N . PHE A 1 191 ? 14.397 9.373 -18.192 1.00 95.00 191 PHE A N 1
ATOM 1428 C CA . PHE A 1 191 ? 14.962 10.404 -19.063 1.00 95.00 191 PHE A CA 1
ATOM 1429 C C . PHE A 1 191 ? 16.344 10.837 -18.565 1.00 95.00 191 PHE A C 1
ATOM 1431 O O . PHE A 1 191 ? 16.659 10.718 -17.384 1.00 95.00 191 PHE A O 1
ATOM 1438 N N . THR A 1 192 ? 17.164 11.397 -19.457 1.00 96.19 192 THR A N 1
ATOM 1439 C CA . THR A 1 192 ? 18.503 11.924 -19.123 1.00 96.19 192 THR A CA 1
ATOM 1440 C C . THR A 1 192 ? 18.480 13.071 -18.102 1.00 96.19 192 THR A C 1
ATOM 1442 O O . THR A 1 192 ? 19.506 13.380 -17.504 1.00 96.19 192 THR A O 1
ATOM 1445 N N . ALA A 1 193 ? 17.333 13.730 -17.934 1.00 94.69 193 ALA A N 1
ATOM 1446 C CA . ALA A 1 193 ? 17.035 14.741 -16.922 1.00 94.69 193 ALA A CA 1
ATOM 1447 C C . ALA A 1 193 ? 15.511 14.791 -16.701 1.00 94.69 193 ALA A C 1
ATOM 1449 O O . ALA A 1 193 ? 14.769 14.197 -17.479 1.00 94.69 193 ALA A O 1
ATOM 1450 N N . ASP A 1 194 ? 15.037 15.519 -15.684 1.00 93.00 194 ASP A N 1
ATOM 1451 C CA . ASP A 1 194 ? 13.600 15.766 -15.473 1.00 93.00 194 ASP A CA 1
ATOM 1452 C C . ASP A 1 194 ? 12.989 16.460 -16.713 1.00 93.00 194 ASP A C 1
ATOM 1454 O O . ASP A 1 194 ? 13.311 17.630 -16.970 1.00 93.00 194 ASP A O 1
ATOM 1458 N N . PRO A 1 195 ? 12.121 15.776 -17.485 1.00 91.75 195 PRO A N 1
ATOM 1459 C CA . PRO A 1 195 ? 11.603 16.303 -18.745 1.00 91.75 195 PRO A CA 1
ATOM 1460 C C . PRO A 1 195 ? 10.668 17.503 -18.547 1.00 91.75 195 PRO A C 1
ATOM 1462 O O . PRO A 1 195 ? 10.494 18.292 -19.472 1.00 91.75 195 PRO A O 1
ATOM 1465 N N . ASN A 1 196 ? 10.126 17.706 -17.338 1.00 91.25 196 ASN A N 1
ATOM 1466 C CA . ASN A 1 196 ? 9.307 18.880 -17.021 1.00 91.25 196 ASN A CA 1
ATOM 1467 C C . ASN A 1 196 ? 10.149 20.143 -16.790 1.00 91.25 196 ASN A C 1
ATOM 1469 O O . ASN A 1 196 ? 9.622 21.254 -16.824 1.00 91.25 196 ASN A O 1
ATOM 1473 N N . LYS A 1 197 ? 11.453 19.990 -16.527 1.00 94.75 197 LYS A N 1
ATOM 1474 C CA . LYS A 1 197 ? 12.386 21.105 -16.290 1.00 94.75 197 LYS A CA 1
ATOM 1475 C C . LYS A 1 197 ? 13.333 21.337 -17.458 1.00 94.75 197 LYS A C 1
ATOM 1477 O O . LYS A 1 197 ? 13.777 22.463 -17.669 1.00 94.75 197 LYS A O 1
ATOM 1482 N N . VAL A 1 198 ? 13.672 20.282 -18.194 1.00 95.38 198 VAL A N 1
ATOM 1483 C CA . VAL A 1 198 ? 14.644 20.321 -19.286 1.00 95.38 198 VAL A CA 1
ATOM 1484 C C . VAL A 1 198 ? 13.977 19.805 -20.552 1.00 95.38 198 VAL A C 1
ATOM 1486 O O . VAL A 1 198 ? 13.911 18.603 -20.783 1.00 95.38 198 VAL A O 1
ATOM 1489 N N . CYS A 1 199 ? 13.533 20.719 -21.415 1.00 93.50 199 CYS A N 1
ATOM 1490 C CA . CYS A 1 199 ? 12.833 20.366 -22.656 1.00 93.50 199 CYS A CA 1
ATOM 1491 C C . CYS A 1 199 ? 13.680 19.519 -23.626 1.00 93.50 199 CYS A C 1
ATOM 1493 O O . CYS A 1 199 ? 13.138 18.880 -24.520 1.00 93.50 199 CYS A O 1
ATOM 1495 N N . SER A 1 200 ? 15.009 19.531 -23.479 1.00 95.88 200 SER A N 1
ATOM 1496 C CA . SER A 1 200 ? 15.941 18.719 -24.269 1.00 95.88 200 SER A CA 1
ATOM 1497 C C . SER A 1 200 ? 16.223 17.334 -23.671 1.00 95.88 200 SER A C 1
ATOM 1499 O O . SER A 1 200 ? 17.066 16.611 -24.207 1.00 95.88 200 SER A O 1
ATOM 1501 N N . ALA A 1 201 ? 15.557 16.958 -22.572 1.00 96.00 201 ALA A N 1
ATOM 1502 C CA . ALA A 1 201 ? 15.696 15.642 -21.964 1.00 96.00 201 ALA A CA 1
ATOM 1503 C C . ALA A 1 201 ? 15.294 14.544 -22.957 1.00 96.00 201 ALA A C 1
ATOM 1505 O O . ALA A 1 201 ? 14.246 14.614 -23.600 1.00 96.00 201 ALA A O 1
ATOM 1506 N N . LYS A 1 202 ? 16.132 13.513 -23.075 1.00 95.88 202 LYS A N 1
ATOM 1507 C CA . LYS A 1 202 ? 15.887 12.378 -23.967 1.00 95.88 202 LYS A CA 1
ATOM 1508 C C . LYS A 1 202 ? 15.486 11.163 -23.151 1.00 95.88 202 LYS A C 1
ATOM 1510 O O . LYS A 1 202 ? 16.055 10.930 -22.085 1.00 95.88 202 LYS A O 1
ATOM 1515 N N . LYS A 1 203 ? 14.525 10.395 -23.664 1.00 95.62 203 LYS A N 1
ATOM 1516 C CA . LYS A 1 203 ? 14.175 9.093 -23.100 1.00 95.62 203 LYS A CA 1
ATOM 1517 C C . LYS A 1 203 ? 15.373 8.151 -23.218 1.00 95.62 203 LYS A C 1
ATOM 1519 O O . LYS A 1 203 ? 16.077 8.160 -24.226 1.00 95.62 203 LYS A O 1
ATOM 1524 N N . ILE A 1 204 ? 15.599 7.377 -22.167 1.00 95.56 204 ILE A N 1
ATOM 1525 C CA . ILE A 1 204 ? 16.587 6.309 -22.113 1.00 95.56 204 ILE A CA 1
ATOM 1526 C C . ILE A 1 204 ? 15.837 4.999 -22.352 1.00 95.56 204 ILE A C 1
ATOM 1528 O O . ILE A 1 204 ? 14.978 4.627 -21.555 1.00 95.56 204 ILE A O 1
ATOM 1532 N N . ASP A 1 205 ? 16.153 4.314 -23.450 1.00 95.00 205 ASP A N 1
ATOM 1533 C CA . ASP A 1 205 ? 15.475 3.064 -23.818 1.00 95.00 205 ASP A CA 1
ATOM 1534 C C . ASP A 1 205 ? 15.991 1.853 -23.024 1.00 95.00 205 ASP A C 1
ATOM 1536 O O . ASP A 1 205 ? 15.276 0.869 -22.853 1.00 95.00 205 ASP A O 1
ATOM 1540 N N . THR A 1 206 ? 17.233 1.896 -22.528 1.00 94.44 206 THR A N 1
ATOM 1541 C CA . THR A 1 206 ? 17.836 0.817 -21.727 1.00 94.44 206 THR A CA 1
ATOM 1542 C C . THR A 1 206 ? 18.857 1.380 -20.739 1.00 94.44 206 THR A C 1
ATOM 1544 O O . THR A 1 206 ? 19.652 2.250 -21.094 1.00 94.44 206 THR A O 1
ATOM 1547 N N . LEU A 1 207 ? 18.836 0.873 -19.503 1.00 91.44 207 LEU A N 1
ATOM 1548 C CA . LEU A 1 207 ? 19.748 1.226 -18.413 1.00 91.44 207 LEU A CA 1
ATOM 1549 C C . LEU A 1 207 ? 20.175 -0.064 -17.686 1.00 91.44 207 LEU A C 1
ATOM 1551 O O . LEU A 1 207 ? 19.354 -0.971 -17.553 1.00 91.44 207 LEU A O 1
ATOM 1555 N N . SER A 1 208 ? 21.433 -0.147 -17.240 1.00 90.25 208 SER A N 1
ATOM 1556 C CA . SER A 1 208 ? 22.013 -1.308 -16.541 1.00 90.25 208 SER A CA 1
ATOM 1557 C C . SER A 1 208 ? 22.893 -0.886 -15.377 1.00 90.25 208 SER A C 1
ATOM 1559 O O . SER A 1 208 ? 23.671 0.072 -15.604 1.00 90.25 208 SER A O 1
#

Nearest PDB structures (foldseek):
  2j0x-assembly1_B  TM=7.113E-01  e=1.801E-08  Escherichia coli
  2cdq-assembly1_B  TM=6.521E-01  e=1.629E-07  Arabidopsis thaliana
  2jqq-assembly1_A  TM=3.102E-01  e=5.490E+00  Saccharomyces cerevisiae

Secondary structure (DSSP, 8-state):
--HHHHHHHHHHHHHSTT--HHHHHHHHHHHHHHHHHHHHHHHTTSS-SS-HHHHHHHHHHHHHHHHHHTTTGGG-HHHHHHHHHHHHHHHHHHHSTTEEE--HHHH-EEEE-GGG-EEE-HHHHHHHHHHHHH---S-SEEE---SEEEETTT--EEE--TTHHHHHHHHHHHHTT-S------SSSS-BSS-TTT-TT--B-S---

Solvent-accessible surface area (backbone atoms only — not comparable to full-atom values): 11668 Å² total; per-residue (Å²): 134,58,69,48,58,53,35,52,51,52,34,50,42,68,74,39,95,79,56,55,72,67,59,52,52,53,50,51,50,54,54,13,51,53,51,16,54,49,38,46,62,65,44,71,78,59,78,74,98,81,56,63,72,61,55,34,50,50,43,28,47,50,48,52,52,52,54,61,77,41,49,77,50,40,73,38,65,38,40,38,54,41,46,45,37,48,53,51,32,50,38,53,28,72,68,39,80,46,35,26,75,46,61,27,68,77,29,30,33,24,41,79,40,80,95,69,38,55,34,76,36,58,71,66,19,39,54,32,37,32,61,68,58,68,61,54,63,78,22,95,40,74,36,65,36,42,31,40,18,14,26,72,84,82,65,44,55,40,45,42,57,94,61,22,41,60,53,40,51,50,50,49,30,60,40,67,66,50,94,71,84,84,86,91,66,100,54,103,65,54,49,80,42,63,58,94,80,35,87,84,43,45,79,53,94,78,86,134

Radius of gyration: 18.9 Å; Cα contacts (8 Å, |Δi|>4): 284; chains: 1; bounding box: 49×41×46 Å

Foldseek 3Di:
DQLLVLLVVLLVLLVDPPDDPVNNVVSLQVSLQVLLVVLCVLCVVPDDDDCSVPSSVVSSVVSVVVCVVCVVLSPPSLVSSLVSQVSNLVSVQVSDPFEAEDEQQQQWEWEQDPPRATDTPQVSNLVSLLVSQVDSPPHDHYGYGWFWYAHPPPSRIHGHPPCRRVVRQVSNCVSVVHPDGDDDDPDPADWPDDCVVDVPIDHDPDDD

Sequence (208 aa):
VKTTDLLIRLHKMHTSAEASTKDKETLVEEIGLRFSGMLSSLTSGADGAGSSSHSDSLVNQLVKQLLESEKEKLQNYDFVVSRGEYFAGQVISMALPDCKFVDPEDAVFLKNGPSGTAVVDFEYTMDALKDATSVRSPGPFVVLPGFFGQDRVTKAVRALPRGGSDISGALLGCAMASDVYENWTDVAGVFTADPNKVCSAKKIDTLS

Mean predicted aligned error: 5.7 Å

pLDDT: mean 89.83, std 10.43, range [42.38, 98.38]